Protein AF-A0A7V1ER23-F1 (afdb_monomer)

Secondary structure (DSSP, 8-state):
-PPPPP-PPPP--HHHHHHHHH--EEEEEE-GGGS---TTS--SSSS--HHHHHHTTEEEEEEEEE---BTT--SS---TTSPBHHHHHHHHTT--THHHH-HHHHHHHHHHHHHHHHHH-TTTEEE--SHHHHHHHHHHHHTT--PEEE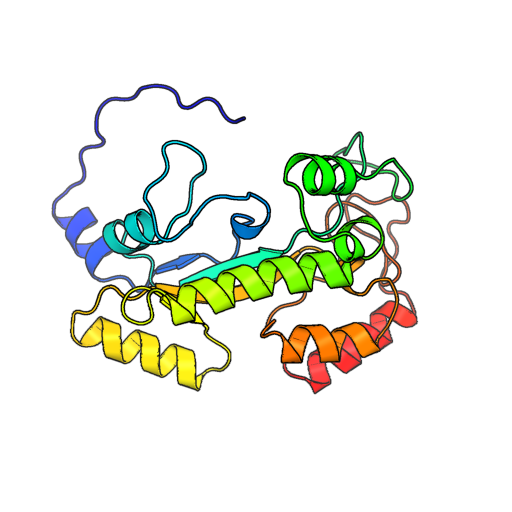EEEEESGGGGTT-TTHHHHHHHTTEEEE-S-SSS-BTTB--TTSSS---B-HHHHHHHHHHHHHT-

Nearest PDB structures (foldseek):
  3itc-assembly1_A  TM=8.257E-01  e=4.335E-08  Streptomyces coelicolor
  3neh-assembly2_B  TM=8.284E-01  e=6.264E-07  Listeria monocytogenes serotype 4b str. F2365
  3lu2-assembly1_A  TM=8.390E-01  e=1.800E-06  Listeria monocytogenes
  6vgo-assembly1_A  TM=7.404E-01  e=3.366E-07  Homo sapiens
  2i5g-assembly1_B  TM=8.163E-01  e=3.149E-06  Pseudomonas aeruginosa

Foldseek 3Di:
DDDDDDDDDDDDDPVRVVVQLPDAAAAAEDQPLLDPDQLCDDDPDDDHHLVVCLVRNHAEYEHAQDQFDAPPQDQAADDPPHDTPSLVVCVVVVPDPVSNPASLVSLLSSLVSLVVVCVVCVQREDEDLDPVVVVVSVVCVVVPRSHHYYAYEYAAVVSCVLPLCSLVVSNVSRHQYYDHHHLEDDQQFGDSRYDPPTHGDPSVVVSVVSSVVSND

Structure (mmCIF, N/CA/C/O backbone):
data_AF-A0A7V1ER23-F1
#
_entry.id   AF-A0A7V1ER23-F1
#
loop_
_atom_site.group_PDB
_atom_site.id
_atom_site.type_symbol
_atom_site.label_atom_id
_atom_site.label_alt_id
_atom_site.label_comp_id
_atom_site.label_asym_id
_atom_site.label_entity_id
_atom_site.label_seq_id
_atom_site.pdbx_PDB_ins_code
_atom_site.Cartn_x
_atom_site.Cartn_y
_atom_site.Cartn_z
_atom_site.occupancy
_atom_site.B_iso_or_equiv
_atom_site.auth_seq_id
_atom_site.auth_comp_id
_atom_site.auth_asym_id
_atom_site.auth_atom_id
_atom_site.pdbx_PDB_model_num
ATOM 1 N N . MET A 1 1 ? -17.688 4.102 -13.667 1.00 57.03 1 MET A N 1
ATOM 2 C CA . MET A 1 1 ? -17.926 3.995 -12.211 1.00 57.03 1 MET A CA 1
ATOM 3 C C . MET A 1 1 ? -18.956 2.900 -12.019 1.00 57.03 1 MET A C 1
ATOM 5 O O . MET A 1 1 ? -19.876 2.858 -12.827 1.00 57.03 1 MET A O 1
ATOM 9 N N . ASN A 1 2 ? -18.778 2.000 -11.053 1.00 60.59 2 ASN A N 1
ATOM 10 C CA . ASN A 1 2 ? -19.753 0.931 -10.824 1.00 60.59 2 ASN A CA 1
ATOM 11 C C . ASN A 1 2 ? -21.086 1.546 -10.383 1.00 60.59 2 ASN A C 1
ATOM 13 O O . ASN A 1 2 ? -21.102 2.438 -9.535 1.00 60.59 2 ASN A O 1
ATOM 17 N N . THR A 1 3 ? -22.183 1.106 -10.993 1.00 75.19 3 THR A N 1
ATOM 18 C CA . THR A 1 3 ? -23.529 1.568 -10.647 1.00 75.19 3 THR A CA 1
ATOM 19 C C . THR A 1 3 ? -23.935 0.965 -9.309 1.00 75.19 3 THR A C 1
ATOM 21 O O . THR A 1 3 ? -23.972 -0.257 -9.175 1.00 75.19 3 THR A O 1
ATOM 24 N N . VAL A 1 4 ? -24.258 1.809 -8.330 1.00 75.69 4 VAL A N 1
ATOM 25 C CA . VAL A 1 4 ? -24.910 1.360 -7.095 1.00 75.69 4 VAL A CA 1
ATOM 26 C C . VAL A 1 4 ? -26.402 1.268 -7.380 1.00 75.69 4 VAL A C 1
ATOM 28 O O . VAL A 1 4 ? -27.035 2.267 -7.722 1.00 75.69 4 VAL A O 1
ATOM 31 N N . ILE A 1 5 ? -26.952 0.062 -7.292 1.00 82.75 5 ILE A N 1
ATOM 32 C CA . ILE A 1 5 ? -28.387 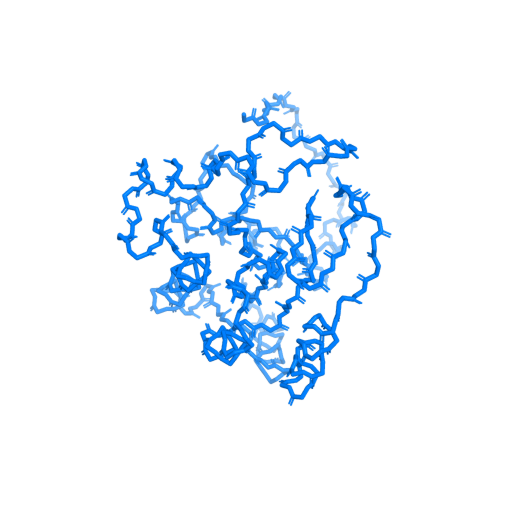-0.168 -7.454 1.00 82.75 5 ILE A CA 1
ATOM 33 C C . ILE A 1 5 ? -29.025 -0.034 -6.067 1.00 82.75 5 ILE A C 1
ATOM 35 O O . ILE A 1 5 ? -28.561 -0.710 -5.145 1.00 82.75 5 ILE A O 1
ATOM 39 N N . PRO A 1 6 ? -30.061 0.808 -5.894 1.00 86.56 6 PRO A N 1
ATOM 40 C CA . PRO A 1 6 ? -30.796 0.874 -4.639 1.00 86.56 6 PRO A CA 1
ATOM 41 C C . PRO A 1 6 ? -31.314 -0.510 -4.246 1.00 86.56 6 PRO A C 1
ATOM 43 O O . PRO A 1 6 ? -31.914 -1.212 -5.061 1.00 86.56 6 PRO A O 1
ATOM 46 N N . HIS A 1 7 ? -31.095 -0.890 -2.996 1.00 87.56 7 HIS A N 1
ATOM 47 C CA . H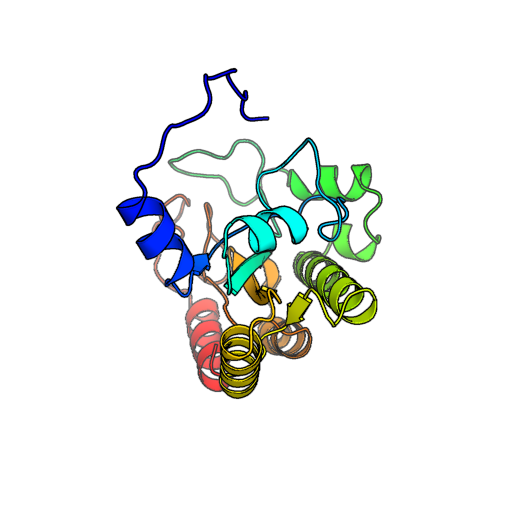IS A 1 7 ? -31.613 -2.120 -2.416 1.00 87.56 7 HIS A CA 1
ATOM 48 C C . HIS A 1 7 ? -32.230 -1.807 -1.050 1.00 87.56 7 HIS A C 1
ATOM 50 O O . HIS A 1 7 ? -31.887 -0.802 -0.428 1.00 87.56 7 HIS A O 1
ATOM 56 N N . ALA A 1 8 ? -33.149 -2.655 -0.589 1.00 89.69 8 ALA A N 1
ATOM 57 C CA . ALA A 1 8 ? -33.636 -2.585 0.786 1.00 89.69 8 ALA A CA 1
ATOM 58 C C . ALA A 1 8 ? -32.502 -2.917 1.767 1.00 89.69 8 ALA A C 1
ATOM 60 O O . ALA A 1 8 ? -31.559 -3.626 1.403 1.00 89.69 8 ALA A O 1
ATOM 61 N N . ASP A 1 9 ? -32.597 -2.431 3.002 1.00 87.19 9 ASP A N 1
ATOM 62 C CA . ASP A 1 9 ? -31.620 -2.770 4.032 1.00 87.19 9 ASP A CA 1
ATOM 63 C C . ASP A 1 9 ? -31.546 -4.289 4.224 1.00 87.19 9 ASP A C 1
ATOM 65 O O . ASP A 1 9 ? -32.562 -4.984 4.292 1.00 87.19 9 ASP A O 1
ATOM 69 N N . TYR A 1 10 ? -30.324 -4.815 4.301 1.00 87.19 10 TYR A N 1
ATOM 70 C CA . TYR A 1 10 ? -30.116 -6.227 4.591 1.00 87.19 10 TYR A CA 1
ATOM 71 C C . TYR A 1 10 ? -30.407 -6.491 6.072 1.00 87.19 10 TYR A C 1
ATOM 73 O O . TYR A 1 10 ? -29.778 -5.911 6.964 1.00 87.19 10 TYR A O 1
ATOM 81 N N . GLU A 1 11 ? -31.340 -7.398 6.350 1.00 91.44 11 GLU A N 1
ATOM 82 C CA . GLU A 1 11 ? -31.577 -7.881 7.706 1.00 91.44 11 GLU A CA 1
ATOM 83 C C . GLU A 1 11 ? -30.576 -8.987 8.060 1.00 91.44 11 GLU A C 1
ATOM 85 O O . GLU A 1 11 ? -30.481 -10.015 7.391 1.00 91.44 11 GLU A O 1
ATOM 90 N N . PHE A 1 12 ? -29.825 -8.778 9.141 1.00 91.44 12 PHE A N 1
ATOM 91 C CA . PHE A 1 12 ? -28.869 -9.752 9.668 1.00 91.44 12 PHE A CA 1
ATOM 92 C C . PHE A 1 12 ? -29.327 -10.269 11.027 1.00 91.44 12 PHE A C 1
ATOM 94 O O . PHE A 1 12 ? -29.717 -9.467 11.887 1.00 91.44 12 PHE A O 1
ATOM 101 N N . SER A 1 13 ? -29.206 -11.582 11.241 1.00 96.56 13 SER A N 1
ATOM 102 C CA . SER A 1 13 ? -29.527 -12.209 12.524 1.00 96.56 13 SER A CA 1
ATOM 103 C C . SER A 1 13 ? -28.624 -11.690 13.651 1.00 96.56 13 SER A C 1
ATOM 105 O O . SER A 1 13 ? -27.525 -11.170 13.416 1.00 96.56 13 SER A O 1
ATOM 107 N N . ALA A 1 14 ? -29.080 -11.826 14.898 1.00 96.88 14 ALA A N 1
ATOM 108 C CA . ALA A 1 14 ? -28.295 -11.427 16.064 1.00 96.88 14 ALA A CA 1
ATOM 109 C C . ALA A 1 14 ? -26.965 -12.199 16.138 1.00 96.88 14 ALA A C 1
ATOM 111 O O . ALA A 1 14 ? -25.927 -11.619 16.460 1.00 96.88 14 ALA A O 1
ATOM 112 N N . GLU A 1 15 ? -26.984 -13.477 15.758 1.00 97.75 15 GLU A N 1
ATOM 113 C CA . GLU A 1 15 ? -25.824 -14.365 15.702 1.00 97.75 15 GLU A CA 1
ATOM 114 C C . GLU A 1 15 ? -24.805 -13.879 14.668 1.00 97.75 15 GLU A C 1
ATOM 116 O O . GLU A 1 15 ? -23.620 -13.780 14.981 1.00 97.75 15 GLU A O 1
ATOM 121 N N . ALA A 1 16 ? -25.250 -13.503 13.462 1.00 96.62 16 ALA A N 1
ATOM 122 C CA . ALA A 1 16 ? -24.367 -12.979 12.420 1.00 96.62 16 ALA A CA 1
ATOM 123 C C . ALA A 1 16 ? -23.699 -11.665 12.856 1.00 96.62 16 ALA A C 1
ATOM 125 O O . ALA A 1 16 ? -22.492 -11.486 12.684 1.00 96.62 16 ALA A O 1
ATOM 126 N N . ARG A 1 17 ? -24.460 -10.761 13.491 1.00 95.25 17 ARG A N 1
ATOM 127 C CA . ARG A 1 17 ? -23.923 -9.502 14.034 1.00 95.25 17 ARG A CA 1
ATOM 128 C C . ARG A 1 17 ? -22.921 -9.748 15.163 1.00 95.25 17 ARG A C 1
ATOM 130 O O . ARG A 1 17 ? -21.908 -9.055 15.229 1.00 95.25 17 ARG A O 1
ATOM 137 N N . ALA A 1 18 ? -23.195 -10.706 16.048 1.00 97.06 18 ALA A N 1
ATOM 138 C CA . ALA A 1 18 ? -22.293 -11.071 17.137 1.00 97.06 18 ALA A CA 1
ATOM 139 C C . ALA A 1 18 ? -20.993 -11.690 16.606 1.00 97.06 18 ALA A C 1
ATOM 141 O O . ALA A 1 18 ? -19.910 -11.282 17.028 1.00 97.06 18 ALA A O 1
ATOM 142 N N . LEU A 1 19 ? -21.097 -12.602 15.632 1.00 97.56 19 LEU A N 1
ATOM 143 C CA . LEU A 1 19 ? -19.942 -13.186 14.958 1.00 97.56 19 LEU A CA 1
ATOM 144 C C . LEU A 1 19 ? -19.093 -12.091 14.312 1.00 97.56 19 LEU A C 1
ATOM 146 O O . LEU A 1 19 ? -17.921 -11.973 14.653 1.00 97.56 19 LEU A O 1
ATOM 150 N N . HIS A 1 20 ? -19.679 -11.240 13.463 1.00 96.75 20 HIS A N 1
ATOM 151 C CA . HIS A 1 20 ? -18.949 -10.175 12.765 1.00 96.75 20 HIS A CA 1
ATOM 152 C C . HIS A 1 20 ? -18.195 -9.241 13.717 1.00 96.75 20 HIS A C 1
ATOM 154 O O . HIS A 1 20 ? -17.046 -8.894 13.458 1.00 96.75 20 HIS A O 1
ATOM 160 N N . LYS A 1 21 ? -18.807 -8.877 14.853 1.00 95.06 21 LYS A N 1
ATOM 161 C CA . LYS A 1 21 ? -18.183 -8.039 15.894 1.00 95.06 21 LYS A CA 1
ATOM 162 C C . LYS A 1 21 ? -17.004 -8.714 16.603 1.00 95.06 21 LYS A C 1
ATOM 164 O O . LYS A 1 21 ? -16.141 -8.014 17.119 1.00 95.06 21 LYS A O 1
ATOM 169 N N . SER A 1 22 ? -16.974 -10.046 16.651 1.00 95.69 22 SER A N 1
ATOM 170 C CA . SER A 1 22 ? -15.898 -10.817 17.295 1.00 95.69 22 SER A CA 1
ATOM 171 C C . SER A 1 22 ? -14.655 -10.999 16.416 1.00 95.69 22 SER A C 1
ATOM 173 O O . SER A 1 22 ? -13.589 -11.342 16.925 1.00 95.69 22 SER A O 1
ATOM 175 N N . LEU A 1 23 ? -14.777 -10.778 15.103 1.00 97.44 23 LEU A N 1
ATOM 176 C CA . LEU A 1 23 ? -13.698 -11.025 14.152 1.00 97.44 23 LEU A CA 1
ATOM 177 C C . LEU A 1 23 ? -12.618 -9.938 14.194 1.00 97.44 23 LEU A C 1
ATOM 179 O O . LEU A 1 23 ? -12.884 -8.760 14.431 1.00 97.44 23 LEU A O 1
ATOM 183 N N . VAL A 1 24 ? -11.396 -10.343 13.850 1.00 97.62 24 VAL A N 1
ATOM 184 C CA . VAL A 1 24 ? -10.338 -9.439 13.391 1.00 97.62 24 VAL A CA 1
ATOM 185 C C . VAL A 1 24 ? -10.321 -9.514 11.871 1.00 97.62 24 VAL A C 1
ATOM 187 O O . VAL A 1 24 ? -9.863 -10.503 11.303 1.00 97.62 24 VAL A O 1
ATOM 190 N N . ILE A 1 25 ? -10.858 -8.490 11.213 1.00 98.44 25 ILE A N 1
ATOM 191 C CA . ILE A 1 25 ? -11.032 -8.494 9.759 1.00 98.44 25 ILE A CA 1
ATOM 192 C C . ILE A 1 25 ? -9.834 -7.814 9.099 1.00 98.44 25 ILE A C 1
ATOM 194 O O . ILE A 1 25 ? -9.497 -6.674 9.429 1.00 98.44 25 ILE A O 1
ATOM 198 N N . GLY A 1 26 ? -9.199 -8.525 8.173 1.00 98.06 26 GLY A N 1
ATOM 199 C CA . GLY A 1 26 ? -8.148 -8.003 7.311 1.00 98.06 26 GLY A CA 1
ATOM 200 C C . GLY A 1 26 ? -8.585 -8.048 5.853 1.00 98.06 26 GLY A C 1
ATOM 201 O O . GLY A 1 26 ? -8.927 -9.119 5.357 1.00 98.06 26 GLY A O 1
ATOM 202 N N . ASP A 1 27 ? -8.546 -6.906 5.181 1.00 98.00 27 ASP A N 1
ATOM 203 C CA . ASP A 1 27 ? -8.644 -6.800 3.729 1.00 98.00 27 ASP A CA 1
ATOM 204 C C . ASP A 1 27 ? -7.227 -6.605 3.166 1.00 98.00 27 ASP A C 1
ATOM 206 O O . ASP A 1 27 ? -6.454 -5.772 3.650 1.00 98.00 27 ASP A O 1
ATOM 210 N N . LEU A 1 28 ? -6.853 -7.426 2.185 1.00 96.81 28 LEU A N 1
ATOM 211 C CA . LEU A 1 28 ? -5.492 -7.492 1.652 1.00 96.81 28 LEU A CA 1
ATOM 212 C C . LEU A 1 28 ? -5.313 -6.745 0.326 1.00 96.81 28 LEU A C 1
ATOM 214 O O . LEU A 1 28 ? -4.239 -6.851 -0.266 1.00 96.81 28 LEU A O 1
ATOM 218 N N . HIS A 1 29 ? -6.309 -5.985 -0.140 1.00 97.25 29 HIS A N 1
ATOM 219 C CA . HIS A 1 29 ? -6.181 -5.249 -1.391 1.00 97.25 29 HIS A CA 1
ATOM 220 C C . HIS A 1 29 ? -7.215 -4.124 -1.555 1.00 97.25 29 HIS A C 1
ATOM 222 O O . HIS A 1 29 ? -8.411 -4.376 -1.683 1.00 97.25 29 HIS A O 1
ATOM 228 N N . ALA A 1 30 ? -6.752 -2.876 -1.658 1.00 96.31 30 ALA A N 1
ATOM 229 C CA . ALA A 1 30 ? -7.595 -1.752 -2.053 1.00 96.31 30 ALA A CA 1
ATOM 230 C C . ALA A 1 30 ? -6.791 -0.610 -2.685 1.00 96.31 30 ALA A C 1
ATOM 232 O O . ALA A 1 30 ? -5.889 -0.048 -2.061 1.00 96.31 30 ALA A O 1
ATOM 233 N N . ASP A 1 31 ? -7.243 -0.140 -3.848 1.00 94.50 31 ASP A N 1
ATOM 234 C CA . ASP A 1 31 ? -6.586 0.933 -4.616 1.00 94.50 31 ASP A CA 1
ATOM 235 C C . ASP A 1 31 ? -7.092 2.335 -4.249 1.00 94.50 31 ASP A C 1
ATOM 237 O O . ASP A 1 31 ? -7.167 3.255 -5.070 1.00 94.50 31 ASP A O 1
ATOM 241 N N . SER A 1 32 ? -7.503 2.516 -2.995 1.00 94.19 32 SER A N 1
ATOM 242 C CA . SER A 1 32 ? -8.155 3.753 -2.543 1.00 94.19 32 SER A CA 1
ATOM 243 C C . SER A 1 32 ? -7.240 4.974 -2.637 1.00 94.19 32 SER A C 1
ATOM 245 O O . SER A 1 32 ? -7.718 6.095 -2.809 1.00 94.19 32 SER A O 1
ATOM 247 N N . THR A 1 33 ? -5.923 4.764 -2.577 1.00 94.06 33 THR A N 1
ATOM 248 C CA . THR A 1 33 ? -4.898 5.811 -2.677 1.00 94.06 33 THR A CA 1
ATOM 249 C C . THR A 1 33 ? -4.716 6.367 -4.088 1.00 94.06 33 THR A C 1
ATOM 251 O O . THR A 1 33 ? -4.162 7.458 -4.235 1.00 94.06 33 THR A O 1
ATOM 254 N N . LEU A 1 34 ? -5.230 5.689 -5.121 1.00 93.38 34 LEU A N 1
ATOM 255 C CA . LEU A 1 34 ? -5.210 6.173 -6.506 1.00 93.38 34 LEU A CA 1
ATOM 256 C C . LEU A 1 34 ? -6.105 7.413 -6.710 1.00 93.38 34 LEU A C 1
ATOM 258 O O . LEU A 1 34 ? -5.888 8.217 -7.619 1.00 93.38 34 LEU A O 1
ATOM 262 N N . TRP A 1 35 ? -7.111 7.591 -5.854 1.00 91.94 35 TRP A N 1
ATOM 263 C CA . TRP A 1 35 ? -8.100 8.661 -5.964 1.00 91.94 35 TRP A CA 1
ATOM 264 C C . TRP A 1 35 ? -7.827 9.760 -4.933 1.00 91.94 35 TRP A C 1
ATOM 266 O O . TRP A 1 35 ? -7.579 9.476 -3.757 1.00 91.94 35 TRP A O 1
ATOM 276 N N . GLN A 1 36 ? -7.885 11.027 -5.344 1.00 88.44 36 GLN A N 1
ATOM 277 C CA . GLN A 1 36 ? -7.780 12.196 -4.466 1.00 88.44 36 GLN A CA 1
ATOM 278 C C . GLN A 1 36 ? -9.065 12.409 -3.674 1.00 88.44 36 GLN A 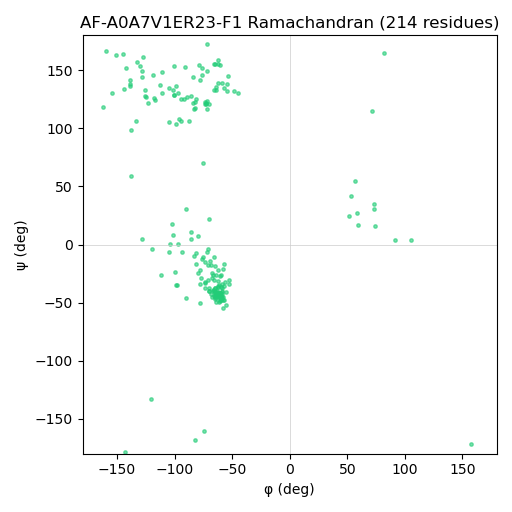C 1
ATOM 280 O O . GLN A 1 36 ? -9.831 13.344 -3.890 1.00 88.44 36 GLN A O 1
ATOM 285 N N . ARG A 1 37 ? -9.293 11.500 -2.736 1.00 91.50 37 ARG A N 1
ATOM 286 C CA . ARG A 1 37 ? -10.304 11.626 -1.701 1.00 91.50 37 ARG A CA 1
ATOM 287 C C . ARG A 1 37 ? 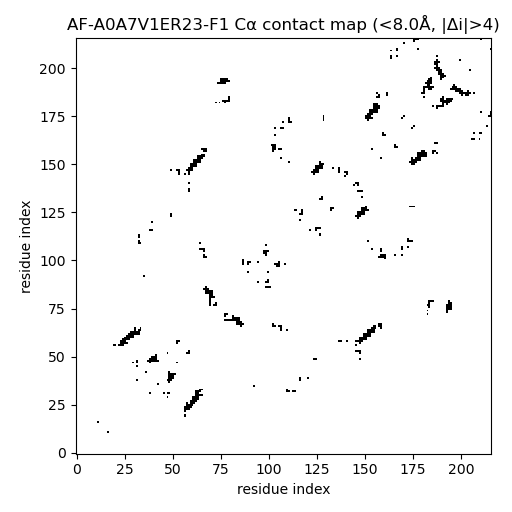-9.634 11.625 -0.339 1.00 91.50 37 ARG A C 1
ATOM 289 O O . ARG A 1 37 ? -8.627 10.937 -0.156 1.00 91.50 37 ARG A O 1
ATOM 296 N N . ASP A 1 38 ? -10.195 12.371 0.598 1.00 93.44 38 ASP A N 1
ATOM 297 C CA . ASP A 1 38 ? -9.839 12.193 1.995 1.00 93.44 38 ASP A CA 1
ATOM 298 C C . ASP A 1 38 ? -10.447 10.877 2.496 1.00 93.44 38 ASP A C 1
ATOM 300 O O . ASP A 1 38 ? -11.661 10.684 2.463 1.00 93.44 38 ASP A O 1
ATOM 304 N N . LEU A 1 39 ? -9.591 9.935 2.891 1.00 96.69 39 LEU A N 1
ATOM 305 C CA . LEU A 1 39 ? -10.034 8.652 3.430 1.00 96.69 39 LEU A CA 1
ATOM 306 C C . LEU A 1 39 ? -10.372 8.751 4.921 1.00 96.69 39 LEU A C 1
ATOM 308 O O . LEU A 1 39 ? -10.928 7.801 5.460 1.00 96.69 39 LEU A O 1
ATOM 312 N N . LEU A 1 40 ? -10.054 9.856 5.601 1.00 97.06 40 LEU A N 1
ATOM 313 C CA . LEU A 1 40 ? -10.487 10.109 6.978 1.00 97.06 40 LEU A CA 1
ATOM 314 C C . LEU A 1 40 ? -11.961 10.527 7.059 1.00 97.06 40 LEU A C 1
ATOM 316 O O . LEU A 1 40 ? -12.546 10.480 8.141 1.00 97.06 40 LEU A O 1
ATOM 320 N N . GLU A 1 41 ? -12.572 10.860 5.922 1.00 95.62 41 GLU A N 1
ATOM 321 C CA . GLU A 1 41 ? -13.972 11.250 5.807 1.00 95.62 41 GLU A CA 1
ATOM 322 C C . GLU A 1 41 ? -14.801 10.193 5.063 1.00 95.62 41 GLU A C 1
ATOM 324 O O . GLU A 1 41 ? -14.324 9.491 4.165 1.00 95.62 41 GLU A O 1
ATOM 329 N N . SER A 1 42 ? -16.078 10.082 5.438 1.00 93.50 42 SER A N 1
ATOM 330 C CA . SER A 1 42 ? -17.024 9.211 4.739 1.00 93.50 42 SER A CA 1
ATOM 331 C C . SER A 1 42 ? -17.384 9.835 3.394 1.00 93.50 42 SER A C 1
ATOM 333 O O . SER A 1 42 ? -17.910 10.944 3.347 1.00 93.50 42 SER A O 1
ATOM 335 N N . GLY A 1 43 ? -17.125 9.116 2.303 1.00 87.75 43 GLY A N 1
ATOM 336 C CA . GLY A 1 43 ? -17.452 9.569 0.950 1.00 87.75 43 GLY A CA 1
ATOM 337 C C . GLY A 1 43 ? -18.731 8.943 0.393 1.00 87.75 43 GLY A C 1
ATOM 338 O O . GLY A 1 43 ? -19.069 7.807 0.715 1.00 87.75 43 GLY A O 1
ATOM 339 N N . ASP A 1 44 ? -19.387 9.650 -0.526 1.00 86.94 44 ASP A N 1
ATOM 340 C CA . ASP A 1 44 ? -20.475 9.136 -1.376 1.00 86.94 44 ASP A CA 1
ATOM 341 C C . ASP A 1 44 ? -19.958 8.356 -2.605 1.00 86.94 44 ASP A C 1
ATOM 343 O O . ASP A 1 44 ? -20.723 7.735 -3.347 1.00 86.94 44 ASP A O 1
ATOM 347 N N . ARG A 1 45 ? -18.635 8.368 -2.826 1.00 87.00 45 ARG A N 1
ATOM 348 C CA . ARG A 1 45 ? -17.939 7.676 -3.918 1.00 87.00 45 ARG A CA 1
ATOM 349 C C . ARG A 1 45 ? -16.783 6.828 -3.388 1.00 87.00 45 ARG A C 1
ATOM 351 O O . ARG A 1 45 ? -16.051 7.226 -2.484 1.00 87.00 45 ARG A O 1
ATOM 358 N N . GLY A 1 46 ? -16.577 5.671 -4.021 1.00 88.50 46 GLY A N 1
ATOM 359 C CA . GLY A 1 46 ? -15.586 4.671 -3.606 1.00 88.50 46 GLY A CA 1
ATOM 360 C C . GLY A 1 46 ? -16.090 3.771 -2.472 1.00 88.50 46 GLY A C 1
ATOM 361 O O . GLY A 1 46 ? -17.097 4.066 -1.831 1.00 88.50 46 GLY A O 1
ATOM 362 N N . HIS A 1 47 ? -15.408 2.650 -2.232 1.00 91.19 47 HIS A N 1
ATOM 363 C CA . HIS A 1 47 ? -15.872 1.618 -1.289 1.00 91.19 47 HIS A CA 1
ATOM 364 C C . HIS A 1 47 ? -15.206 1.673 0.092 1.00 91.19 47 HIS A C 1
ATOM 366 O O . HIS A 1 47 ? -15.789 1.197 1.059 1.00 91.19 47 HIS A O 1
ATOM 372 N N . VAL A 1 48 ? -14.007 2.247 0.190 1.00 95.19 48 VAL A N 1
ATOM 373 C CA . VAL A 1 48 ? -13.168 2.162 1.392 1.00 95.19 48 VAL A CA 1
ATOM 374 C C . VAL A 1 48 ? -12.836 3.557 1.897 1.00 95.19 48 VAL A C 1
ATOM 376 O O . VAL A 1 48 ? -12.238 4.350 1.179 1.00 95.19 48 VAL A O 1
ATOM 379 N N . ASP A 1 49 ? -13.190 3.857 3.138 1.00 96.94 49 ASP A N 1
ATOM 380 C CA . ASP A 1 49 ? -12.637 4.954 3.936 1.00 96.94 49 ASP A CA 1
ATOM 381 C C . ASP A 1 49 ? -12.565 4.538 5.406 1.00 96.94 49 ASP A C 1
ATOM 383 O O . ASP A 1 49 ? -13.142 3.526 5.813 1.00 96.94 49 ASP A O 1
ATOM 387 N N . ILE A 1 50 ? -11.793 5.286 6.195 1.00 97.88 50 ILE A N 1
ATOM 388 C CA . ILE A 1 50 ? -11.550 4.993 7.603 1.00 97.88 50 ILE A CA 1
ATOM 389 C C . ILE A 1 50 ? -12.871 4.932 8.388 1.00 97.88 50 ILE A C 1
ATOM 391 O O . ILE A 1 50 ? -13.053 3.940 9.093 1.00 97.88 50 ILE A O 1
ATOM 395 N N . PRO A 1 51 ? -13.826 5.880 8.272 1.00 97.81 51 PRO A N 1
ATOM 396 C CA . PRO A 1 51 ? -15.087 5.789 9.010 1.00 97.81 51 PRO A CA 1
ATOM 397 C C . PRO A 1 51 ? -15.871 4.501 8.728 1.00 97.81 51 PRO A C 1
ATOM 399 O O . PRO A 1 51 ? -16.225 3.801 9.681 1.00 97.81 51 PRO A O 1
ATOM 402 N N . ARG A 1 52 ? -16.054 4.120 7.453 1.00 96.62 52 ARG A N 1
ATOM 403 C CA . ARG A 1 52 ? -16.747 2.869 7.097 1.00 96.62 52 ARG A CA 1
ATOM 404 C C . ARG A 1 52 ? -15.999 1.628 7.561 1.00 96.62 52 ARG A C 1
ATOM 406 O O . ARG A 1 52 ? -16.624 0.679 8.019 1.00 96.62 52 ARG A O 1
ATOM 413 N N . MET A 1 53 ? -14.668 1.623 7.495 1.00 98.00 53 MET A N 1
ATOM 414 C CA . MET A 1 53 ? -13.869 0.509 8.016 1.00 98.00 53 MET A CA 1
ATOM 415 C C . MET A 1 53 ? -14.039 0.339 9.527 1.00 98.00 53 MET A C 1
ATOM 417 O O . MET A 1 53 ? -14.174 -0.783 10.015 1.00 98.00 53 MET A O 1
ATOM 421 N N . ARG A 1 54 ? -14.086 1.446 10.273 1.00 97.56 54 ARG A N 1
ATOM 422 C CA . ARG A 1 54 ? -14.316 1.434 11.722 1.00 97.56 54 ARG A CA 1
ATOM 423 C C . ARG A 1 54 ? -15.709 0.912 12.065 1.00 97.56 54 ARG A C 1
ATOM 425 O O . ARG A 1 54 ? -15.830 0.073 12.955 1.00 97.56 54 ARG A O 1
ATOM 432 N N . GLU A 1 55 ? -16.731 1.371 11.347 1.00 95.69 55 GLU A N 1
ATOM 433 C CA . GLU A 1 55 ? -18.112 0.891 11.481 1.00 95.69 55 GLU A CA 1
ATOM 434 C C . GLU A 1 55 ? -18.237 -0.598 11.119 1.00 95.69 55 GLU A C 1
ATOM 436 O O . GLU A 1 55 ? -18.859 -1.375 11.842 1.00 95.69 55 GLU A O 1
ATOM 441 N N . GLY A 1 56 ? -17.572 -1.014 10.041 1.00 95.56 56 GLY A N 1
ATOM 442 C CA . GLY A 1 56 ? -17.575 -2.376 9.514 1.00 95.56 56 GLY A CA 1
ATOM 443 C C . GLY A 1 56 ? -16.660 -3.365 10.239 1.00 95.56 56 GLY A C 1
ATOM 444 O O . GLY A 1 56 ? -16.521 -4.492 9.770 1.00 95.56 56 GLY A O 1
ATOM 445 N N . ASN A 1 57 ? -16.039 -2.991 11.362 1.00 97.75 57 ASN A N 1
ATOM 446 C CA . ASN A 1 57 ? -15.081 -3.816 12.116 1.00 97.75 57 ASN A CA 1
ATOM 447 C C . ASN A 1 57 ? -13.838 -4.272 11.309 1.00 97.75 57 ASN A C 1
ATOM 449 O O . ASN A 1 57 ? -13.211 -5.284 11.624 1.00 97.75 57 ASN A O 1
ATOM 453 N N . VAL A 1 58 ? -13.426 -3.510 10.294 1.00 98.44 58 VAL A N 1
ATOM 454 C CA . VAL A 1 58 ? -12.167 -3.759 9.579 1.00 98.44 58 VAL A CA 1
ATOM 455 C C . VAL A 1 58 ? -11.002 -3.332 10.468 1.00 98.44 58 VAL A C 1
ATOM 457 O O . VAL A 1 58 ? -10.914 -2.187 10.914 1.00 98.44 58 VAL A O 1
ATOM 460 N N . ALA A 1 59 ? -10.120 -4.280 10.775 1.00 98.50 59 ALA A N 1
ATOM 461 C CA . ALA A 1 59 ? -8.939 -4.047 11.592 1.00 98.50 59 ALA A CA 1
ATOM 462 C C . ALA A 1 59 ? -7.741 -3.653 10.729 1.00 98.50 59 ALA A C 1
ATOM 464 O O . ALA A 1 59 ? -7.049 -2.694 11.062 1.00 98.50 59 ALA A O 1
ATOM 465 N N . VAL A 1 60 ? -7.502 -4.377 9.633 1.00 98.62 60 VAL A N 1
ATOM 466 C CA . VAL A 1 60 ? -6.344 -4.180 8.755 1.00 98.62 60 VAL A CA 1
ATOM 467 C C . VAL A 1 60 ? -6.811 -3.980 7.320 1.00 98.62 60 VAL A C 1
ATOM 469 O O . VAL A 1 60 ? -7.623 -4.756 6.830 1.00 98.62 60 VAL A O 1
ATOM 472 N N . GLN A 1 61 ? -6.264 -2.972 6.647 1.00 98.62 61 GLN A N 1
ATOM 473 C CA . GLN A 1 61 ? -6.421 -2.761 5.212 1.00 98.62 61 GLN A CA 1
ATOM 474 C C . GLN A 1 61 ? -5.043 -2.677 4.567 1.00 98.62 61 GLN A C 1
ATOM 476 O O . GLN A 1 61 ? -4.214 -1.853 4.959 1.00 98.62 61 GLN A O 1
ATOM 481 N N . MET A 1 62 ? -4.800 -3.487 3.544 1.00 98.44 62 MET A N 1
ATOM 482 C CA . MET A 1 62 ? -3.674 -3.264 2.649 1.00 98.44 62 MET A CA 1
ATOM 483 C C . MET A 1 62 ? -4.074 -2.256 1.572 1.00 98.44 62 MET A C 1
ATOM 485 O O . MET A 1 62 ? -5.033 -2.474 0.834 1.00 98.44 62 MET A O 1
ATOM 489 N N . PHE A 1 63 ? -3.343 -1.150 1.492 1.00 97.94 63 PHE A N 1
ATOM 490 C CA . PHE A 1 63 ? -3.492 -0.136 0.458 1.00 97.94 63 PHE A CA 1
ATOM 491 C C . PHE A 1 63 ? -2.471 -0.400 -0.639 1.00 97.94 63 PHE A C 1
ATOM 493 O O . PHE A 1 63 ? -1.265 -0.211 -0.446 1.00 97.94 63 PHE A O 1
ATOM 500 N N . THR A 1 64 ? -2.962 -0.874 -1.777 1.00 96.19 64 THR A N 1
ATOM 501 C CA . THR A 1 64 ? -2.143 -1.249 -2.923 1.00 96.19 64 THR A CA 1
ATOM 502 C C . THR A 1 64 ? -1.987 -0.074 -3.875 1.00 96.19 64 THR A C 1
ATOM 504 O O . THR A 1 64 ? -2.947 0.558 -4.303 1.00 96.19 64 THR A O 1
ATOM 507 N N . SER A 1 65 ? -0.737 0.266 -4.181 1.00 95.75 65 SER A N 1
ATOM 508 C CA . SER A 1 65 ? -0.410 1.330 -5.121 1.00 95.75 65 SER A CA 1
ATOM 509 C C . SER A 1 65 ? -0.357 0.777 -6.535 1.00 95.75 65 SER A C 1
ATOM 511 O O . SER A 1 65 ? 0.619 0.128 -6.918 1.00 95.75 65 SER A O 1
ATOM 513 N N . VAL A 1 66 ? -1.378 1.103 -7.322 1.00 91.75 66 VAL A N 1
ATOM 514 C CA . VAL A 1 66 ? -1.361 0.944 -8.779 1.00 91.75 66 VAL A CA 1
ATOM 515 C C . VAL A 1 66 ? -0.636 2.139 -9.376 1.00 91.75 66 VAL A C 1
ATOM 517 O O . VAL A 1 66 ? -0.986 3.291 -9.106 1.00 91.75 66 VAL A O 1
ATOM 520 N N . THR A 1 67 ? 0.395 1.887 -10.177 1.00 91.75 67 THR A N 1
ATOM 521 C CA . THR A 1 67 ? 1.241 2.963 -10.720 1.00 91.75 67 THR A CA 1
ATOM 522 C C . THR A 1 67 ? 1.102 3.149 -12.221 1.00 91.75 67 THR A C 1
ATOM 524 O O . THR A 1 67 ? 1.270 4.273 -12.690 1.00 91.75 67 THR A O 1
ATOM 527 N N . LYS A 1 68 ? 0.731 2.103 -12.972 1.00 90.50 68 LYS A N 1
ATOM 528 C CA . LYS A 1 68 ? 0.536 2.167 -14.428 1.00 90.50 68 LYS A CA 1
ATOM 529 C C . LYS A 1 68 ? -0.699 1.384 -14.877 1.00 90.50 68 LYS A C 1
ATOM 531 O O . LYS A 1 68 ? -0.926 0.263 -14.429 1.00 90.50 68 LYS A O 1
ATOM 536 N N . SER A 1 69 ? -1.464 1.960 -15.806 1.00 88.75 69 SER A N 1
ATOM 537 C CA . SER A 1 69 ? -2.609 1.304 -16.449 1.00 88.75 69 SER A CA 1
ATOM 538 C C . SER A 1 69 ? -2.615 1.616 -17.951 1.00 88.75 69 SER A C 1
ATOM 540 O O . SER A 1 69 ? -3.053 2.699 -18.349 1.00 88.75 69 SER A O 1
ATOM 542 N N . PRO A 1 70 ? -2.102 0.709 -18.803 1.00 82.12 70 PRO A N 1
ATOM 543 C CA . PRO A 1 70 ? -2.124 0.883 -20.249 1.00 82.12 70 PRO A CA 1
ATOM 544 C C . PRO A 1 70 ? -3.552 1.042 -20.782 1.00 82.12 70 PRO A C 1
ATOM 546 O O . PRO A 1 70 ? -4.482 0.354 -20.363 1.00 82.12 70 PRO A O 1
ATOM 549 N N . SER A 1 71 ? -3.745 1.952 -21.729 1.00 77.50 71 SER A N 1
ATOM 550 C CA . SER A 1 71 ? -5.024 2.132 -22.411 1.00 77.50 71 SER A CA 1
ATOM 551 C C . SER A 1 71 ? -5.408 0.872 -23.188 1.00 77.50 71 SER A C 1
ATOM 553 O O . SER A 1 71 ? -4.570 0.227 -23.814 1.00 77.50 71 SER A O 1
ATOM 555 N N . GLY A 1 72 ? -6.692 0.509 -23.135 1.00 73.19 72 GLY A N 1
ATOM 556 C CA . GLY A 1 72 ? -7.193 -0.686 -23.812 1.00 73.19 72 GLY A CA 1
ATOM 557 C C . GLY A 1 72 ? -6.794 -2.009 -23.151 1.00 73.19 72 GLY A C 1
ATOM 558 O O . GLY A 1 72 ? -6.595 -2.977 -23.881 1.00 73.19 72 GLY A O 1
ATOM 559 N N . LEU A 1 73 ? -6.696 -2.059 -21.811 1.00 67.69 73 LEU A N 1
ATOM 560 C CA . LEU A 1 73 ? -6.524 -3.304 -21.044 1.00 67.69 73 LEU A CA 1
ATOM 561 C C . LEU A 1 73 ? -7.464 -4.405 -21.552 1.00 67.69 73 LEU A C 1
ATOM 563 O O . LEU A 1 73 ? -8.673 -4.201 -21.691 1.00 67.69 73 LEU A O 1
ATOM 567 N N . LYS A 1 74 ? -6.904 -5.589 -21.796 1.00 65.38 74 LYS A N 1
ATOM 568 C CA . LYS A 1 74 ? -7.639 -6.781 -22.224 1.00 65.38 74 LYS A CA 1
ATOM 569 C C . LYS A 1 74 ? -7.281 -7.944 -21.313 1.00 65.38 74 LYS A C 1
ATOM 571 O O . LYS A 1 74 ? -6.149 -8.089 -20.872 1.00 65.38 74 LYS A O 1
ATOM 576 N N . TYR A 1 75 ? -8.226 -8.857 -21.120 1.00 54.22 75 TYR A N 1
ATOM 577 C CA . TYR A 1 75 ? -7.967 -10.106 -20.395 1.00 54.22 75 TYR A CA 1
ATOM 578 C C . TYR A 1 75 ? -6.975 -11.045 -21.116 1.00 54.22 75 TYR A C 1
ATOM 580 O O . TYR A 1 75 ? -6.535 -12.032 -20.532 1.00 54.22 75 TYR A O 1
ATOM 588 N N . LYS A 1 76 ? -6.620 -10.761 -22.377 1.00 49.31 76 LYS A N 1
ATOM 589 C CA . LYS A 1 76 ? -5.565 -11.444 -23.136 1.00 49.31 76 LYS A CA 1
ATOM 590 C C . LYS A 1 76 ? -4.756 -10.420 -23.930 1.00 49.31 76 LYS A C 1
ATOM 592 O O . LYS A 1 76 ? -5.364 -9.575 -24.591 1.00 49.31 76 LYS A O 1
ATOM 597 N N . ASN A 1 77 ? -3.431 -10.559 -23.915 1.00 58.31 77 ASN A N 1
ATOM 598 C CA . ASN A 1 77 ? -2.478 -9.777 -24.707 1.00 58.31 77 ASN A CA 1
ATOM 599 C C . ASN A 1 77 ? -2.607 -8.262 -24.475 1.00 58.31 77 ASN A C 1
ATOM 601 O O . ASN A 1 77 ? -2.844 -7.495 -25.413 1.00 58.31 77 ASN A O 1
ATOM 605 N N . THR A 1 78 ? -2.515 -7.825 -23.217 1.00 62.69 78 THR A N 1
ATOM 606 C CA . THR A 1 78 ? -2.432 -6.390 -22.923 1.00 62.69 78 THR A CA 1
ATOM 607 C C . THR A 1 78 ? -1.078 -5.852 -23.368 1.00 62.69 78 THR A C 1
ATOM 609 O O . THR A 1 78 ? -0.041 -6.275 -22.863 1.00 62.69 78 THR A O 1
ATOM 612 N N . ILE A 1 79 ? -1.115 -4.876 -24.273 1.00 66.94 79 ILE A N 1
ATOM 613 C CA . ILE A 1 79 ? 0.067 -4.210 -24.814 1.00 66.94 79 ILE A CA 1
ATOM 614 C C . ILE A 1 79 ? 0.688 -3.304 -23.741 1.00 66.94 79 ILE A C 1
ATOM 616 O O . ILE A 1 79 ? 0.032 -2.408 -23.202 1.00 66.94 79 ILE A O 1
ATOM 620 N N . SER A 1 80 ? 1.967 -3.526 -23.440 1.00 63.91 80 SER A N 1
ATOM 621 C CA . SER A 1 80 ? 2.656 -2.869 -22.314 1.00 63.91 80 SER A CA 1
ATOM 622 C C . SER A 1 80 ? 3.084 -1.414 -22.585 1.00 63.91 80 SER A C 1
ATOM 624 O O . SER A 1 80 ? 3.296 -0.640 -21.638 1.00 63.91 80 SER A O 1
ATOM 626 N N . ASP A 1 81 ? 3.225 -1.029 -23.856 1.00 68.88 81 ASP A N 1
ATOM 627 C CA . ASP A 1 81 ? 3.679 0.297 -24.308 1.00 68.88 81 ASP A CA 1
ATOM 628 C C . ASP A 1 81 ? 2.533 1.261 -24.673 1.00 68.88 81 ASP A C 1
ATOM 630 O O . ASP A 1 81 ? 2.777 2.422 -25.007 1.00 68.88 81 ASP A O 1
ATOM 634 N N . ALA A 1 82 ? 1.278 0.819 -24.541 1.00 71.31 82 ALA A N 1
ATOM 635 C CA . ALA A 1 82 ? 0.124 1.669 -24.786 1.00 71.31 82 ALA A CA 1
ATOM 636 C C . ALA A 1 82 ? 0.085 2.866 -23.816 1.00 71.31 82 ALA A C 1
ATOM 638 O O . ALA A 1 82 ? 0.605 2.818 -22.696 1.00 71.31 82 ALA A O 1
ATOM 639 N N . ARG A 1 83 ? -0.581 3.951 -24.244 1.00 79.94 83 ARG A N 1
ATOM 640 C CA . ARG A 1 83 ? -0.729 5.190 -23.459 1.00 79.94 83 ARG A CA 1
ATOM 641 C C . ARG A 1 83 ? -1.185 4.877 -22.036 1.00 79.94 83 ARG A C 1
ATOM 643 O O . ARG A 1 83 ? -2.164 4.165 -21.853 1.00 79.94 83 ARG A O 1
ATOM 650 N N . ASP A 1 84 ? -0.527 5.463 -21.046 1.00 86.19 84 ASP A N 1
ATOM 651 C CA . ASP A 1 84 ? -0.857 5.253 -19.641 1.00 86.19 84 ASP A CA 1
ATOM 652 C C . ASP A 1 84 ? -2.026 6.142 -19.183 1.00 86.19 84 ASP A C 1
ATOM 654 O O . ASP A 1 84 ? -1.952 7.378 -19.181 1.00 86.19 84 ASP A O 1
ATOM 658 N N . ASN A 1 85 ? -3.123 5.501 -18.779 1.00 86.50 85 ASN A N 1
ATOM 659 C CA . ASN A 1 85 ? -4.310 6.168 -18.257 1.00 86.50 85 ASN A CA 1
ATOM 660 C C . ASN A 1 85 ? -4.033 6.866 -16.918 1.00 86.50 85 ASN A C 1
ATOM 662 O O . ASN A 1 85 ? -4.627 7.913 -16.650 1.00 86.50 85 ASN A O 1
ATOM 666 N N . ILE A 1 86 ? -3.106 6.345 -16.102 1.00 88.19 86 ILE A N 1
ATOM 667 C CA . ILE A 1 86 ? -2.787 6.933 -14.794 1.00 88.19 86 ILE A CA 1
ATOM 668 C C . ILE A 1 86 ? -2.049 8.262 -14.959 1.00 88.19 86 ILE A C 1
ATOM 670 O O . ILE A 1 86 ? -2.295 9.171 -14.175 1.00 88.19 86 ILE A O 1
ATOM 674 N N . THR A 1 87 ? -1.256 8.463 -16.019 1.00 89.38 87 THR A N 1
ATOM 675 C CA . THR A 1 87 ? -0.674 9.788 -16.309 1.00 89.38 87 THR A CA 1
ATOM 676 C C . THR A 1 87 ? -1.762 10.843 -16.499 1.00 89.38 87 THR A C 1
ATOM 678 O O . THR A 1 87 ? -1.684 11.934 -15.942 1.00 89.38 87 THR A O 1
ATOM 681 N N . SER A 1 88 ? -2.813 10.515 -17.257 1.00 88.25 88 SER A N 1
ATOM 682 C CA . SER A 1 88 ? -3.917 11.455 -17.504 1.00 88.25 88 SER A CA 1
ATOM 683 C C . SER A 1 88 ? -4.680 11.754 -16.209 1.00 88.25 88 SER A C 1
ATOM 685 O O . SER A 1 88 ? -5.036 12.900 -15.947 1.00 88.25 88 SER A O 1
ATOM 687 N N . LEU A 1 89 ? -4.875 10.733 -15.371 1.00 90.44 89 LEU A N 1
ATOM 688 C CA . LEU A 1 89 ? -5.476 10.874 -14.049 1.00 90.44 89 LEU A CA 1
ATOM 689 C C . LEU A 1 89 ? -4.613 11.732 -13.104 1.00 90.44 89 LEU A C 1
ATOM 691 O O . LEU A 1 89 ? -5.153 12.594 -12.417 1.00 90.44 89 LEU A O 1
ATOM 695 N N . ALA A 1 90 ? -3.294 11.531 -13.085 1.00 91.88 90 ALA A N 1
ATOM 696 C CA . ALA A 1 90 ? -2.351 12.298 -12.273 1.00 91.88 90 ALA A CA 1
ATOM 697 C C . ALA A 1 90 ? -2.380 13.792 -12.636 1.00 91.88 90 ALA A C 1
ATOM 699 O O . ALA A 1 90 ? -2.420 14.636 -11.746 1.00 91.88 90 ALA A O 1
ATOM 700 N N . VAL A 1 91 ? -2.449 14.123 -13.932 1.00 91.44 91 VAL A N 1
ATOM 701 C CA . VAL A 1 91 ? -2.604 15.510 -14.405 1.00 91.44 91 VAL A CA 1
ATOM 702 C C . VAL A 1 91 ? -3.947 16.101 -13.967 1.00 91.44 91 VAL A C 1
ATOM 704 O O . VAL A 1 91 ? -3.973 17.192 -13.404 1.00 91.44 91 VAL A O 1
ATOM 707 N N . LEU A 1 92 ? -5.059 15.386 -14.184 1.00 93.31 92 LEU A N 1
ATOM 708 C CA . LEU A 1 92 ? -6.405 15.860 -13.821 1.00 93.31 92 LEU A CA 1
ATOM 709 C C . LEU A 1 92 ? -6.567 16.084 -12.317 1.00 93.31 92 LEU A C 1
ATOM 711 O O . LEU A 1 92 ? -7.253 17.012 -11.900 1.00 93.31 92 LEU A O 1
ATOM 715 N N . GLN A 1 93 ? -5.932 15.237 -11.513 1.00 94.06 93 GLN A N 1
ATOM 716 C CA . GLN A 1 93 ? -5.915 15.361 -10.063 1.00 94.06 93 GLN A CA 1
ATOM 717 C C . GLN A 1 93 ? -4.799 16.301 -9.574 1.00 94.06 93 GLN A C 1
ATOM 719 O O . GLN A 1 93 ? -4.593 16.413 -8.379 1.00 94.06 93 GLN A O 1
ATOM 724 N N . ALA A 1 94 ? -4.044 16.977 -10.445 1.00 94.44 94 ALA A N 1
ATOM 725 C CA . ALA A 1 94 ? -2.949 17.867 -10.040 1.00 94.44 94 ALA A CA 1
ATOM 726 C C . ALA A 1 94 ? -1.919 17.204 -9.093 1.00 94.44 94 ALA A C 1
ATOM 728 O O . ALA A 1 94 ? -1.462 17.798 -8.115 1.00 94.44 94 ALA A O 1
ATOM 729 N N . TRP A 1 95 ? -1.551 15.950 -9.372 1.00 96.06 95 TRP A N 1
ATOM 730 C CA . TRP A 1 95 ? -0.451 15.277 -8.678 1.00 96.06 95 TRP A CA 1
ATOM 731 C C . TRP A 1 95 ? 0.885 15.980 -8.978 1.00 96.06 95 TRP A C 1
ATOM 733 O O . TRP A 1 95 ? 1.024 16.591 -10.046 1.00 96.06 95 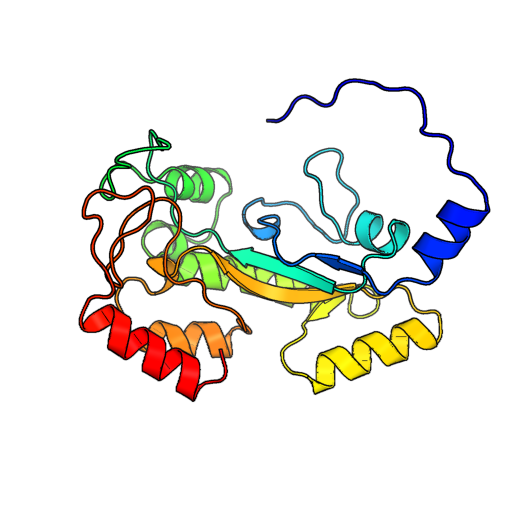TRP A O 1
ATOM 743 N N . PRO A 1 96 ? 1.898 15.861 -8.095 1.00 96.56 96 PRO A N 1
ATOM 744 C CA . PRO A 1 96 ? 3.206 16.478 -8.306 1.00 96.56 96 PRO A CA 1
ATOM 745 C C . PRO A 1 96 ? 3.831 16.100 -9.655 1.00 96.56 96 PRO A C 1
ATOM 747 O O . PRO A 1 96 ? 3.715 14.955 -10.092 1.00 96.56 96 PRO A O 1
ATOM 750 N N . LEU A 1 97 ? 4.556 17.031 -10.286 1.00 95.50 97 LEU A N 1
ATOM 751 C CA . LEU A 1 97 ? 5.127 16.849 -11.633 1.00 95.50 97 LEU A CA 1
ATOM 752 C C . LEU A 1 97 ? 6.040 15.617 -11.751 1.00 95.50 97 LEU A C 1
ATOM 754 O O . LEU A 1 97 ? 6.065 14.968 -12.794 1.00 95.50 97 LEU A O 1
ATOM 758 N N . ALA A 1 98 ? 6.749 15.254 -10.677 1.00 95.50 98 ALA A N 1
ATOM 759 C CA . ALA A 1 98 ? 7.596 14.060 -10.639 1.00 95.50 98 ALA A CA 1
ATOM 760 C C . ALA A 1 98 ? 6.801 12.768 -10.921 1.00 95.50 98 ALA A C 1
ATOM 762 O O . ALA A 1 98 ? 7.276 11.872 -11.619 1.00 95.50 98 ALA A O 1
ATOM 763 N N . THR A 1 99 ? 5.540 12.712 -10.480 1.00 95.56 99 THR A N 1
ATOM 764 C CA . THR A 1 99 ? 4.648 11.562 -10.695 1.00 95.56 99 THR A CA 1
ATOM 765 C C . THR A 1 99 ? 4.225 11.396 -12.154 1.00 95.56 99 THR A C 1
ATOM 767 O O . THR A 1 99 ? 3.704 10.349 -12.529 1.00 95.56 99 THR A O 1
ATOM 770 N N . TRP A 1 100 ? 4.425 12.397 -13.013 1.00 93.06 100 TRP A N 1
ATOM 771 C CA . TRP A 1 100 ? 3.965 12.316 -14.400 1.00 93.06 100 TRP A CA 1
ATOM 772 C C . TRP A 1 100 ? 4.842 11.362 -15.212 1.00 93.06 100 TRP A C 1
ATOM 774 O O . TRP A 1 100 ? 4.319 10.644 -16.063 1.00 93.06 100 TRP A O 1
ATOM 784 N N . ASN A 1 101 ? 6.137 11.295 -14.878 1.00 91.56 101 ASN A N 1
ATOM 785 C CA . ASN A 1 101 ? 7.146 10.548 -15.631 1.00 91.56 101 ASN A CA 1
ATOM 786 C C . ASN A 1 101 ? 7.843 9.434 -14.830 1.00 91.56 101 ASN A C 1
ATOM 788 O O . ASN A 1 101 ? 8.643 8.712 -15.414 1.00 91.56 101 ASN A O 1
ATOM 792 N N . SER A 1 102 ? 7.558 9.276 -13.532 1.00 95.62 102 SER A N 1
ATOM 793 C CA . SER A 1 102 ? 8.075 8.163 -12.722 1.00 95.62 102 SER A CA 1
ATOM 794 C C . SER A 1 102 ? 6.947 7.399 -12.036 1.00 95.62 102 SER A C 1
ATOM 796 O O . SER A 1 102 ? 6.108 7.978 -11.340 1.00 95.62 102 SER A O 1
ATOM 798 N N . LEU A 1 103 ? 6.942 6.078 -12.220 1.00 96.19 103 LEU A N 1
ATOM 799 C CA . LEU A 1 103 ? 6.025 5.168 -11.541 1.00 96.19 103 LEU A CA 1
ATOM 800 C C . LEU A 1 103 ? 6.422 4.994 -10.073 1.00 96.19 103 LEU A C 1
ATOM 802 O O . LEU A 1 103 ? 5.542 4.868 -9.221 1.00 96.19 103 LEU A O 1
ATOM 806 N N . THR A 1 104 ? 7.720 5.062 -9.760 1.00 98.00 104 THR A N 1
ATOM 807 C CA . THR A 1 104 ? 8.201 5.094 -8.373 1.00 98.00 104 THR A CA 1
ATOM 808 C C . THR A 1 104 ? 7.657 6.313 -7.633 1.00 98.00 104 THR A C 1
ATOM 810 O O . THR A 1 104 ? 7.078 6.162 -6.559 1.00 98.00 104 THR A O 1
ATOM 813 N N . GLU A 1 105 ? 7.737 7.507 -8.225 1.00 98.12 105 GLU A N 1
ATOM 814 C CA . GLU A 1 105 ? 7.209 8.735 -7.613 1.00 98.12 105 GLU A CA 1
ATOM 815 C C . GLU A 1 105 ? 5.691 8.677 -7.394 1.00 98.12 105 GLU A C 1
ATOM 817 O O . GLU A 1 105 ? 5.182 9.210 -6.410 1.00 98.12 105 GLU A O 1
ATOM 822 N N . ARG A 1 106 ? 4.939 7.971 -8.252 1.00 97.62 106 ARG A N 1
ATOM 823 C CA . ARG A 1 106 ? 3.502 7.725 -8.017 1.00 97.62 106 ARG A CA 1
ATOM 824 C C . ARG A 1 106 ? 3.253 6.884 -6.774 1.00 97.62 106 ARG A C 1
ATOM 826 O O . ARG A 1 106 ? 2.341 7.201 -6.013 1.00 97.62 106 ARG A O 1
ATOM 833 N N . ALA A 1 107 ? 4.025 5.816 -6.577 1.00 97.88 107 ALA A N 1
ATOM 834 C CA . ALA A 1 107 ? 3.916 4.986 -5.381 1.00 97.88 107 ALA A CA 1
ATOM 835 C C . ALA A 1 107 ? 4.316 5.776 -4.124 1.00 97.88 107 ALA A C 1
ATOM 837 O O . ALA A 1 107 ? 3.595 5.749 -3.127 1.00 97.88 107 ALA A O 1
ATOM 838 N N . LEU A 1 108 ? 5.404 6.550 -4.189 1.00 98.44 108 LEU A N 1
ATOM 839 C CA . LEU A 1 108 ? 5.848 7.411 -3.088 1.00 98.44 108 LEU A CA 1
ATOM 840 C C . LEU A 1 108 ? 4.807 8.479 -2.736 1.00 98.44 108 LEU A C 1
ATOM 842 O O . LEU A 1 108 ? 4.521 8.691 -1.560 1.00 98.44 108 LEU A O 1
ATOM 846 N N . TYR A 1 109 ? 4.181 9.102 -3.736 1.00 97.94 109 TYR A N 1
ATOM 847 C CA . TYR A 1 109 ? 3.107 10.068 -3.515 1.00 97.94 109 TYR A CA 1
ATOM 848 C C . TYR A 1 109 ? 1.899 9.432 -2.813 1.00 97.94 109 TYR A C 1
ATOM 850 O O . TYR A 1 109 ? 1.376 9.991 -1.847 1.00 97.94 109 TYR A O 1
ATOM 858 N N . GLN A 1 110 ? 1.479 8.240 -3.247 1.00 97.62 110 GLN A N 1
ATOM 859 C CA . GLN A 1 110 ? 0.390 7.498 -2.603 1.00 97.62 110 GLN A CA 1
ATOM 860 C C . GLN A 1 110 ? 0.723 7.129 -1.149 1.00 97.62 110 GLN A C 1
ATOM 862 O O . GLN A 1 110 ? -0.115 7.325 -0.267 1.00 97.62 110 GLN A O 1
ATOM 867 N N . ALA A 1 111 ? 1.950 6.677 -0.876 1.00 98.06 111 ALA A N 1
ATOM 868 C CA . ALA A 1 111 ? 2.409 6.409 0.486 1.00 98.06 111 ALA A CA 1
ATOM 869 C C . ALA A 1 111 ? 2.439 7.678 1.347 1.00 98.06 111 ALA A C 1
ATOM 871 O O . ALA A 1 111 ? 1.947 7.664 2.474 1.00 98.06 111 ALA A O 1
ATOM 872 N N . GLY A 1 112 ? 2.937 8.794 0.808 1.00 97.88 112 GLY A N 1
ATOM 873 C CA . GLY A 1 112 ? 2.979 10.084 1.498 1.00 97.88 112 GLY A CA 1
ATOM 874 C C . GLY A 1 112 ? 1.600 10.561 1.959 1.00 97.88 112 GLY A C 1
ATOM 875 O O . GLY A 1 112 ? 1.467 11.093 3.059 1.00 97.88 112 GLY A O 1
ATOM 876 N N . ARG A 1 113 ? 0.546 10.296 1.178 1.00 97.00 113 ARG A N 1
ATOM 877 C CA . ARG A 1 113 ? -0.836 10.596 1.585 1.00 97.00 113 ARG A CA 1
ATOM 878 C C . ARG A 1 113 ? -1.285 9.774 2.793 1.00 97.00 113 ARG A C 1
ATOM 880 O O . ARG A 1 113 ? -1.946 10.313 3.675 1.00 97.00 113 ARG A O 1
ATOM 887 N N . LEU A 1 114 ? -0.913 8.496 2.859 1.00 97.69 114 LEU A N 1
ATOM 888 C CA . LEU A 1 114 ? -1.220 7.655 4.018 1.00 97.69 114 LEU A CA 1
ATOM 889 C C . LEU A 1 114 ? -0.416 8.069 5.254 1.00 97.69 114 LEU A C 1
ATOM 891 O O . LEU A 1 114 ? -0.974 8.083 6.348 1.00 97.69 114 LEU A O 1
ATOM 895 N N . HIS A 1 115 ? 0.848 8.471 5.094 1.00 98.19 115 HIS A N 1
ATOM 896 C CA . HIS A 1 115 ? 1.630 9.065 6.188 1.00 98.19 115 HIS A CA 1
ATOM 897 C C . HIS A 1 115 ? 0.965 10.333 6.731 1.00 98.19 115 HIS A C 1
ATOM 899 O O . HIS A 1 115 ? 0.754 10.439 7.937 1.00 98.19 115 HIS A O 1
ATOM 905 N N . ALA A 1 116 ? 0.518 11.234 5.852 1.00 97.56 116 ALA A N 1
ATOM 906 C CA . ALA A 1 116 ? -0.209 12.436 6.259 1.00 97.56 116 ALA A CA 1
ATOM 907 C C . ALA A 1 116 ? -1.499 12.108 7.037 1.00 97.56 116 ALA A C 1
ATOM 909 O O . ALA A 1 116 ? -1.821 12.778 8.016 1.00 97.56 116 ALA A O 1
ATOM 910 N N . MET A 1 117 ? -2.222 11.045 6.664 1.00 97.56 117 MET A N 1
ATOM 911 C CA . MET A 1 117 ? -3.395 10.590 7.421 1.00 97.56 117 MET A CA 1
ATOM 912 C C . MET A 1 117 ? -3.041 10.093 8.829 1.00 97.56 117 MET A C 1
ATOM 914 O O . MET A 1 117 ? -3.809 10.327 9.764 1.00 97.56 117 MET A O 1
ATOM 918 N N . VAL A 1 118 ? -1.898 9.414 9.002 1.00 97.56 118 VAL A N 1
ATOM 919 C CA . VAL A 1 118 ? -1.419 8.990 10.332 1.00 97.56 118 VAL A CA 1
ATOM 920 C C . VAL A 1 118 ? -1.134 10.202 11.213 1.00 97.56 118 VAL A C 1
ATOM 922 O O . VAL A 1 118 ? -1.514 10.200 12.382 1.00 97.56 118 VAL A O 1
ATOM 925 N N . GLU A 1 119 ? -0.511 11.244 10.663 1.00 97.50 119 GLU A N 1
ATOM 926 C CA . GLU A 1 119 ? -0.229 12.487 11.392 1.00 97.50 119 GLU A CA 1
ATOM 927 C C . GLU A 1 119 ? -1.516 13.224 11.789 1.00 97.50 119 GLU A C 1
ATOM 929 O O . GLU A 1 119 ? -1.641 13.700 12.918 1.00 97.50 119 GLU A O 1
ATOM 934 N N . GLN A 1 120 ? -2.496 13.279 10.884 1.00 97.88 120 GLN A N 1
ATOM 935 C CA . GLN A 1 120 ? -3.766 13.977 11.105 1.00 97.88 120 GLN A CA 1
ATOM 936 C C . GLN A 1 120 ? -4.695 13.239 12.078 1.00 97.88 120 GLN A C 1
ATOM 938 O O . GLN A 1 120 ? -5.388 13.871 12.878 1.00 97.88 120 GLN A O 1
ATOM 943 N N . ALA A 1 121 ? -4.729 11.905 12.029 1.00 97.50 121 ALA A N 1
ATOM 944 C CA . ALA A 1 121 ? -5.682 11.102 12.790 1.00 97.50 121 ALA A CA 1
ATOM 945 C C . ALA A 1 121 ? -5.060 9.842 13.434 1.00 97.50 121 ALA A C 1
ATOM 947 O O . ALA A 1 121 ? -5.584 8.738 13.247 1.00 97.50 121 ALA A O 1
ATOM 948 N N . PRO A 1 122 ? -4.037 9.971 14.304 1.00 96.00 122 PRO A N 1
ATOM 949 C CA . PRO A 1 122 ? -3.304 8.830 14.883 1.00 96.00 122 PRO A CA 1
ATOM 950 C C . PRO A 1 122 ? -4.162 7.924 15.790 1.00 96.00 122 PRO A C 1
ATOM 952 O O . PRO A 1 122 ? -3.827 6.769 16.079 1.00 96.00 122 PRO A O 1
ATOM 955 N N . LYS A 1 123 ? -5.307 8.436 16.261 1.00 96.06 123 LYS A N 1
ATOM 956 C CA . LYS A 1 123 ? -6.304 7.653 17.009 1.00 96.06 123 LYS A CA 1
ATOM 957 C C . LYS A 1 123 ? -7.193 6.799 16.101 1.00 96.06 123 LYS A C 1
ATOM 959 O O . LYS A 1 123 ? -7.737 5.805 16.568 1.00 96.06 123 LYS A O 1
ATOM 964 N N . GLN A 1 124 ? -7.356 7.186 14.837 1.00 97.69 124 GLN A N 1
ATOM 965 C CA . GLN A 1 124 ? -8.224 6.501 13.878 1.00 97.69 124 GLN A CA 1
ATOM 966 C C . GLN A 1 124 ? -7.446 5.561 12.960 1.00 97.69 124 GLN A C 1
ATOM 968 O O . GLN A 1 124 ? -7.958 4.497 12.614 1.00 97.69 124 GLN A O 1
ATOM 973 N N . PHE A 1 125 ? -6.222 5.940 12.593 1.00 98.38 125 PHE A N 1
ATOM 974 C CA . PHE A 1 125 ? -5.408 5.240 11.612 1.00 98.38 125 PHE A CA 1
ATOM 975 C C . PHE A 1 125 ? -3.942 5.169 12.050 1.00 98.38 125 PHE A C 1
ATOM 977 O O . PHE A 1 125 ? -3.401 6.123 12.604 1.00 98.38 125 PHE A O 1
ATOM 984 N N . GLN A 1 126 ? -3.295 4.034 11.794 1.00 98.12 126 GLN A N 1
ATOM 985 C CA . GLN A 1 126 ? -1.849 3.868 11.940 1.00 98.12 126 GLN A CA 1
ATOM 986 C C . GLN A 1 126 ? -1.301 2.978 10.825 1.00 98.12 126 GLN A C 1
ATOM 988 O O . GLN A 1 126 ? -2.003 2.088 10.346 1.00 98.12 126 GLN A O 1
ATOM 993 N N . LEU A 1 127 ? -0.039 3.165 10.447 1.00 98.56 127 LEU A N 1
ATOM 994 C CA . LEU A 1 127 ? 0.641 2.250 9.531 1.00 98.56 127 LEU A CA 1
ATOM 995 C C . LEU A 1 127 ? 1.213 1.041 10.279 1.00 98.56 127 LEU A C 1
ATOM 997 O O . LEU A 1 127 ? 1.699 1.152 11.403 1.00 98.56 127 LEU A O 1
ATOM 1001 N N . ILE A 1 128 ? 1.171 -0.116 9.627 1.00 98.69 128 ILE A N 1
ATOM 1002 C CA . ILE A 1 128 ? 1.788 -1.359 10.076 1.00 98.69 128 ILE A CA 1
ATOM 1003 C C . ILE A 1 128 ? 3.040 -1.581 9.231 1.00 98.69 128 ILE A C 1
ATOM 1005 O O . ILE A 1 128 ? 2.959 -1.972 8.067 1.00 98.69 128 ILE A O 1
ATOM 1009 N N . LEU A 1 129 ? 4.206 -1.346 9.832 1.00 98.38 129 LEU A N 1
ATOM 1010 C CA . LEU A 1 129 ? 5.509 -1.509 9.185 1.00 98.38 129 LEU A CA 1
ATOM 1011 C C . LEU A 1 129 ? 6.238 -2.769 9.664 1.00 98.38 129 LEU A C 1
ATOM 1013 O O . LEU A 1 129 ? 7.311 -3.108 9.166 1.00 98.38 129 LEU A O 1
ATOM 1017 N N . SER A 1 130 ? 5.692 -3.455 10.662 1.00 98.19 130 SER A N 1
ATOM 1018 C CA . SER A 1 130 ? 6.299 -4.622 11.280 1.00 98.19 130 SER A CA 1
ATOM 1019 C C . SER A 1 130 ? 5.259 -5.469 12.010 1.00 98.19 130 SER A C 1
ATOM 1021 O O . SER A 1 130 ? 4.162 -5.015 12.348 1.00 98.19 130 SER A O 1
ATOM 1023 N N . ALA A 1 131 ? 5.643 -6.695 12.368 1.00 97.62 131 ALA A N 1
ATOM 1024 C CA . ALA A 1 131 ? 4.838 -7.540 13.247 1.00 97.62 131 ALA A CA 1
ATOM 1025 C C . ALA A 1 131 ? 4.585 -6.897 14.627 1.00 97.62 131 ALA A C 1
ATOM 1027 O O . ALA A 1 131 ? 3.586 -7.206 15.276 1.00 97.62 131 ALA A O 1
ATOM 1028 N N . LYS A 1 132 ? 5.472 -6.003 15.092 1.00 98.56 132 LYS A N 1
ATOM 1029 C CA . LYS A 1 132 ? 5.277 -5.255 16.342 1.00 98.56 132 LYS A CA 1
ATOM 1030 C C . LYS A 1 132 ? 4.121 -4.265 16.210 1.00 98.56 132 LYS A C 1
ATOM 1032 O O . LYS A 1 132 ? 3.295 -4.193 17.114 1.00 98.56 132 LYS A O 1
ATOM 1037 N N . ASP A 1 133 ? 4.029 -3.560 15.089 1.00 98.62 133 ASP A N 1
ATOM 1038 C CA . ASP A 1 133 ? 2.956 -2.587 14.849 1.00 98.62 133 ASP A CA 1
ATOM 1039 C C . ASP A 1 133 ? 1.599 -3.285 14.743 1.00 98.62 133 ASP A C 1
ATOM 1041 O O . ASP A 1 133 ? 0.623 -2.834 15.343 1.00 98.62 133 ASP A O 1
ATOM 1045 N N . LEU A 1 134 ? 1.556 -4.452 14.087 1.00 98.56 134 LEU A N 1
ATOM 1046 C CA . LEU A 1 134 ? 0.358 -5.293 14.060 1.00 98.56 134 LEU A CA 1
ATOM 1047 C C . LEU A 1 134 ? -0.059 -5.719 15.474 1.00 98.56 134 LEU A C 1
ATOM 1049 O O . LEU A 1 134 ? -1.221 -5.576 15.841 1.00 98.56 134 LEU A O 1
ATOM 1053 N N . LYS A 1 135 ? 0.877 -6.194 16.305 1.00 98.62 135 LYS A N 1
ATOM 1054 C CA . LYS A 1 135 ? 0.575 -6.541 17.705 1.00 98.62 135 LYS A CA 1
ATOM 1055 C C . LYS A 1 135 ? 0.038 -5.338 18.482 1.00 98.62 135 LYS A C 1
ATOM 1057 O O . LYS A 1 135 ? -0.939 -5.479 19.208 1.00 98.62 135 LYS A O 1
ATOM 1062 N N . THR A 1 136 ? 0.625 -4.156 18.296 1.00 98.56 136 THR A N 1
ATOM 1063 C CA . THR A 1 136 ? 0.147 -2.909 18.913 1.00 98.56 136 THR A CA 1
ATOM 1064 C C . THR A 1 136 ? -1.284 -2.584 18.486 1.00 98.56 136 THR A C 1
ATOM 1066 O O . THR A 1 136 ? -2.115 -2.282 19.341 1.00 98.56 136 THR A O 1
ATOM 1069 N N . LEU A 1 137 ? -1.602 -2.685 17.190 1.00 98.62 137 LEU A N 1
ATOM 1070 C CA . LEU A 1 137 ? -2.965 -2.513 16.677 1.00 98.62 137 LEU A CA 1
ATOM 1071 C C . LEU A 1 137 ? -3.950 -3.461 17.361 1.00 98.62 137 LEU A C 1
ATOM 1073 O O . LEU A 1 137 ? -4.981 -3.018 17.863 1.00 98.62 137 LEU A O 1
ATOM 1077 N N . LEU A 1 138 ? -3.634 -4.755 17.382 1.00 98.50 138 LEU A N 1
ATOM 1078 C CA . LEU A 1 138 ? -4.525 -5.771 17.935 1.00 98.50 138 LEU A CA 1
ATOM 1079 C C . LEU A 1 138 ? -4.752 -5.561 19.435 1.00 98.50 138 LEU A C 1
ATOM 1081 O O . LEU A 1 138 ? -5.888 -5.658 19.888 1.00 98.50 138 LEU A O 1
ATOM 1085 N N . SER A 1 139 ? -3.715 -5.181 20.186 1.00 98.44 139 SER A N 1
ATOM 1086 C CA . SER A 1 139 ? -3.847 -4.832 21.605 1.00 98.44 139 SER A CA 1
ATOM 1087 C C . SER A 1 139 ? -4.746 -3.613 21.829 1.00 98.44 139 SER A C 1
ATOM 1089 O O . SER A 1 139 ? -5.600 -3.640 22.711 1.00 98.44 139 SER A O 1
ATOM 1091 N N . ARG A 1 140 ? -4.608 -2.554 21.019 1.00 98.00 140 ARG A N 1
ATOM 1092 C CA . ARG A 1 140 ? -5.493 -1.374 21.087 1.00 98.00 140 ARG A CA 1
ATOM 1093 C C . ARG A 1 140 ? -6.952 -1.759 20.842 1.00 98.00 140 ARG A C 1
ATOM 1095 O O . ARG A 1 140 ? -7.834 -1.360 21.598 1.00 98.00 140 ARG A O 1
ATOM 1102 N N . ARG A 1 141 ? -7.202 -2.589 19.826 1.00 97.75 141 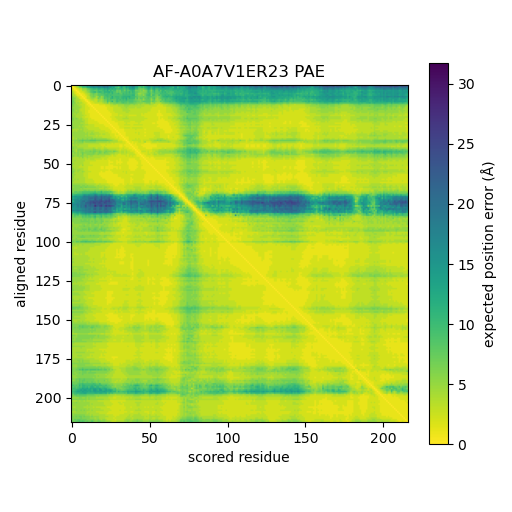ARG A N 1
ATOM 1103 C CA . ARG A 1 141 ? -8.554 -3.066 19.499 1.00 97.75 141 ARG A CA 1
ATOM 1104 C C . ARG A 1 141 ? -9.141 -3.979 20.573 1.00 97.75 141 ARG A C 1
ATOM 1106 O O . ARG A 1 141 ? -10.312 -3.839 20.906 1.00 97.75 141 ARG A O 1
ATOM 1113 N N . ALA A 1 142 ? -8.331 -4.852 21.171 1.00 97.19 142 ALA A N 1
ATOM 1114 C CA . ALA A 1 142 ? -8.748 -5.675 22.307 1.00 97.19 142 ALA A CA 1
ATOM 1115 C C . ALA A 1 142 ? -9.168 -4.828 23.526 1.00 97.19 142 ALA A C 1
ATOM 1117 O O . ALA A 1 142 ? -10.035 -5.243 24.289 1.00 97.19 142 ALA A O 1
ATOM 1118 N N . ASN A 1 143 ? -8.618 -3.616 23.663 1.00 97.00 143 ASN A N 1
ATOM 1119 C CA . ASN A 1 143 ? -9.002 -2.637 24.684 1.00 97.00 143 ASN A CA 1
ATOM 1120 C C . ASN A 1 143 ? -10.206 -1.757 24.283 1.00 97.00 143 ASN A C 1
ATOM 1122 O O . ASN A 1 143 ? -10.501 -0.772 24.958 1.00 97.00 143 ASN A O 1
ATOM 1126 N N . GLY A 1 144 ? -10.907 -2.091 23.195 1.00 95.62 144 GLY A N 1
ATOM 1127 C CA . GLY A 1 144 ? -12.129 -1.412 22.757 1.00 95.62 144 GLY A CA 1
ATOM 1128 C C . GLY A 1 144 ? -11.916 -0.254 21.779 1.00 95.62 144 GLY A C 1
ATOM 1129 O O . GLY A 1 144 ? -12.887 0.401 21.396 1.00 95.62 144 GLY A O 1
ATOM 1130 N N . GLU A 1 145 ? -10.683 0.015 21.338 1.00 97.31 145 GLU A N 1
ATOM 1131 C CA . GLU A 1 145 ? -10.459 0.989 20.269 1.00 97.31 145 GLU A CA 1
ATOM 1132 C C . GLU A 1 145 ? -10.927 0.447 18.911 1.00 97.31 145 GLU A C 1
ATOM 1134 O O . GLU A 1 145 ? -10.818 -0.737 18.606 1.00 97.31 145 GLU A O 1
ATOM 1139 N N . THR A 1 146 ? -11.378 1.342 18.036 1.00 96.75 146 THR A N 1
ATOM 1140 C CA . THR A 1 146 ? -11.765 1.001 16.656 1.00 96.75 146 THR A CA 1
ATOM 1141 C C . THR A 1 146 ? -10.700 1.389 15.634 1.00 96.75 146 THR A C 1
ATOM 1143 O O . THR A 1 146 ? -11.006 1.475 14.456 1.00 96.75 146 THR A O 1
ATOM 1146 N N . VAL A 1 147 ? -9.454 1.633 16.053 1.00 98.25 147 VAL A N 1
ATOM 1147 C CA . VAL A 1 147 ? -8.352 2.034 15.158 1.00 98.25 147 VAL A CA 1
ATOM 1148 C C . VAL A 1 147 ? -8.166 1.052 13.992 1.00 98.25 147 VAL A C 1
ATOM 1150 O O . VAL A 1 147 ? -8.216 -0.166 14.183 1.00 98.25 147 VAL A O 1
ATOM 1153 N N . VAL A 1 148 ? -7.925 1.586 12.794 1.00 98.69 148 VAL A N 1
ATOM 1154 C CA . VAL A 1 148 ? -7.600 0.825 11.579 1.00 98.69 148 VAL A CA 1
ATOM 1155 C C . VAL A 1 148 ? -6.087 0.830 11.359 1.00 98.69 148 VAL A C 1
ATOM 1157 O O . VAL A 1 148 ? -5.430 1.863 11.497 1.00 98.69 148 VAL A O 1
ATOM 1160 N N . GLY A 1 149 ? -5.523 -0.324 11.015 1.00 98.69 149 GLY A N 1
ATOM 1161 C CA . GLY A 1 149 ? -4.140 -0.458 10.572 1.00 98.69 149 GLY A CA 1
ATOM 1162 C C . GLY A 1 149 ? -4.033 -0.495 9.052 1.00 98.69 149 GLY A C 1
ATOM 1163 O O . GLY A 1 149 ? -4.728 -1.274 8.407 1.00 98.69 149 GLY A O 1
ATOM 1164 N N . GLY A 1 150 ? -3.146 0.313 8.481 1.00 98.50 150 GLY A N 1
ATOM 1165 C CA . GLY A 1 150 ? -2.823 0.300 7.056 1.00 98.50 150 GLY A CA 1
ATOM 1166 C C . GLY A 1 150 ? -1.520 -0.436 6.768 1.00 98.50 150 GLY A C 1
ATOM 1167 O O . GLY A 1 150 ? -0.514 -0.168 7.418 1.00 98.50 150 GLY A O 1
ATOM 1168 N N . VAL A 1 151 ? -1.508 -1.317 5.772 1.00 98.62 151 VAL A N 1
ATOM 1169 C CA . VAL A 1 151 ? -0.280 -1.907 5.213 1.00 98.62 151 VAL A CA 1
ATOM 1170 C C . VAL A 1 151 ? -0.088 -1.361 3.803 1.00 98.62 151 VAL A C 1
ATOM 1172 O O . VAL A 1 151 ? -1.016 -1.396 3.004 1.00 98.62 151 VAL A O 1
ATOM 1175 N N . LEU A 1 152 ? 1.099 -0.859 3.477 1.00 98.38 152 LEU A N 1
ATOM 1176 C CA . LEU A 1 152 ? 1.411 -0.376 2.130 1.00 98.38 152 LEU A CA 1
ATOM 1177 C C . LEU A 1 152 ? 1.883 -1.531 1.243 1.00 98.38 152 LEU A C 1
ATOM 1179 O O . LEU A 1 152 ? 2.821 -2.251 1.601 1.00 98.38 152 LEU A O 1
ATOM 1183 N N . GLY A 1 153 ? 1.258 -1.676 0.076 1.00 97.88 153 GLY A N 1
ATOM 1184 C CA . GLY A 1 153 ? 1.610 -2.677 -0.926 1.00 97.88 153 GLY A CA 1
ATOM 1185 C C . GLY A 1 153 ? 1.773 -2.079 -2.321 1.00 97.88 153 GLY A C 1
ATOM 1186 O O . GLY A 1 153 ? 1.165 -1.062 -2.635 1.00 97.88 153 GLY A O 1
ATOM 1187 N N . VAL A 1 154 ? 2.575 -2.706 -3.178 1.00 96.25 154 VAL A N 1
ATOM 1188 C CA . VAL A 1 154 ? 2.626 -2.387 -4.616 1.00 96.25 154 VAL A CA 1
ATOM 1189 C C . VAL A 1 154 ? 1.807 -3.414 -5.397 1.00 96.25 154 VAL A C 1
ATOM 1191 O O . VAL A 1 154 ? 2.040 -4.619 -5.255 1.00 96.25 154 VAL A O 1
ATOM 1194 N N . GLU A 1 155 ? 0.896 -2.946 -6.257 1.00 93.38 155 GLU A N 1
ATOM 1195 C CA . GLU A 1 155 ? 0.231 -3.775 -7.270 1.00 93.38 155 GLU A CA 1
ATOM 1196 C C . GLU A 1 155 ? 0.979 -3.668 -8.607 1.00 93.38 155 GLU A C 1
ATOM 1198 O O . GLU A 1 155 ? 0.919 -2.650 -9.299 1.00 93.38 155 GLU A O 1
ATOM 1203 N N . GLY A 1 156 ? 1.709 -4.726 -8.961 1.00 92.81 156 GLY A N 1
ATOM 1204 C CA . GLY A 1 156 ? 2.640 -4.750 -10.078 1.00 92.81 156 GLY A CA 1
ATOM 1205 C C . GLY A 1 156 ? 3.895 -3.918 -9.809 1.00 92.81 156 GLY A C 1
ATOM 1206 O O . GLY A 1 156 ? 3.871 -2.687 -9.770 1.00 92.81 156 GLY A O 1
ATOM 1207 N N . SER A 1 157 ? 5.049 -4.582 -9.730 1.00 95.31 157 SER A N 1
ATOM 1208 C CA . SER A 1 157 ? 6.361 -3.950 -9.516 1.00 95.31 157 SER A CA 1
ATOM 1209 C C . SER A 1 157 ? 6.867 -3.139 -10.721 1.00 95.31 157 SER A C 1
ATOM 1211 O O . SER A 1 157 ? 8.053 -2.832 -10.833 1.00 95.31 157 SER A O 1
ATOM 1213 N N . HIS A 1 158 ? 5.960 -2.702 -11.600 1.00 93.06 158 HIS A N 1
ATOM 1214 C CA . HIS A 1 158 ? 6.161 -1.566 -12.498 1.00 93.06 158 HIS A CA 1
ATOM 1215 C C . HIS A 1 158 ? 6.596 -0.318 -11.724 1.00 93.06 158 HIS A C 1
ATOM 1217 O O . HIS A 1 158 ? 7.403 0.450 -12.233 1.00 93.06 158 HIS A O 1
ATOM 1223 N N . ALA A 1 159 ? 6.151 -0.177 -10.468 1.00 95.81 159 ALA A N 1
ATOM 1224 C CA . ALA A 1 159 ? 6.568 0.886 -9.553 1.00 95.81 159 ALA A CA 1
ATOM 1225 C C . ALA A 1 159 ? 8.086 0.949 -9.309 1.00 95.81 159 ALA A C 1
ATOM 1227 O O . ALA A 1 159 ? 8.572 1.963 -8.818 1.00 95.81 159 ALA A O 1
ATOM 1228 N N . LEU A 1 160 ? 8.847 -0.102 -9.635 1.00 97.25 160 LEU A N 1
ATOM 1229 C CA . LEU A 1 160 ? 10.306 -0.078 -9.537 1.00 97.25 160 LEU A CA 1
ATOM 1230 C C . LEU A 1 160 ? 10.966 0.723 -10.665 1.00 97.25 160 LEU A C 1
ATOM 1232 O O . LEU A 1 160 ? 12.173 0.929 -10.605 1.00 97.25 160 LEU A O 1
ATOM 1236 N N . ASP A 1 161 ? 10.231 1.126 -11.708 1.00 94.62 161 ASP A N 1
ATOM 1237 C CA . ASP A 1 161 ? 10.771 1.811 -12.898 1.00 94.62 161 ASP A CA 1
ATOM 1238 C C . ASP A 1 161 ? 11.968 1.073 -13.537 1.00 94.62 161 ASP A C 1
ATOM 1240 O O . ASP A 1 161 ? 12.799 1.644 -14.235 1.00 94.62 161 ASP A O 1
ATOM 1244 N N . GLY A 1 162 ? 12.055 -0.243 -13.320 1.00 94.81 162 GLY A N 1
ATOM 1245 C CA . GLY A 1 162 ? 13.157 -1.061 -13.813 1.00 94.81 162 GLY A CA 1
ATOM 1246 C C . GLY A 1 162 ? 14.485 -0.889 -13.068 1.00 94.81 162 GLY A C 1
ATOM 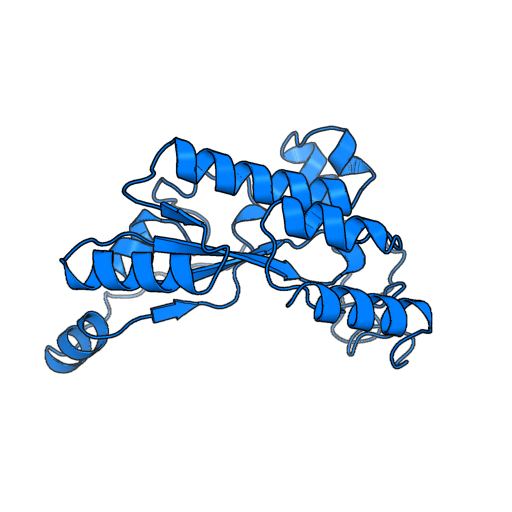1247 O O . GLY A 1 162 ? 15.499 -1.371 -13.576 1.00 94.81 162 GLY A O 1
ATOM 1248 N N . GLU A 1 163 ? 14.480 -0.289 -11.878 1.00 97.50 163 GLU A N 1
ATOM 1249 C CA . GLU A 1 163 ? 15.661 -0.055 -11.044 1.00 97.50 163 GLU A CA 1
ATOM 1250 C C . GLU A 1 163 ? 15.544 -0.792 -9.699 1.00 97.50 163 GLU A C 1
ATOM 1252 O O . GLU A 1 163 ? 14.573 -0.631 -8.959 1.00 97.50 163 GLU A O 1
ATOM 1257 N N . LEU A 1 164 ? 16.545 -1.611 -9.353 1.00 98.06 164 LEU A N 1
ATOM 1258 C CA . LEU A 1 164 ? 16.517 -2.429 -8.128 1.00 98.06 164 LEU A CA 1
ATOM 1259 C C . LEU A 1 164 ? 16.584 -1.588 -6.846 1.00 98.06 164 LEU A C 1
ATOM 1261 O O . LEU A 1 164 ? 16.054 -1.994 -5.814 1.00 98.06 164 LEU A O 1
ATOM 1265 N N . ASP A 1 165 ? 17.213 -0.417 -6.897 1.00 97.94 165 ASP A N 1
ATOM 1266 C CA . ASP A 1 165 ? 17.347 0.466 -5.732 1.00 97.94 165 ASP A CA 1
ATOM 1267 C C . ASP A 1 165 ? 16.027 1.119 -5.330 1.00 97.94 165 ASP A C 1
ATOM 1269 O O . ASP A 1 165 ? 15.859 1.528 -4.182 1.00 97.94 165 ASP A O 1
ATOM 1273 N N . ASN A 1 166 ? 15.036 1.131 -6.224 1.00 98.50 166 ASN A N 1
ATOM 1274 C CA . ASN A 1 166 ? 13.695 1.575 -5.871 1.00 98.50 166 ASN A CA 1
ATOM 1275 C C . ASN A 1 166 ? 12.996 0.602 -4.903 1.00 98.50 166 ASN A C 1
ATOM 1277 O O . ASN A 1 166 ? 12.075 1.023 -4.212 1.00 98.50 166 ASN A O 1
ATOM 1281 N N . ILE A 1 167 ? 13.465 -0.649 -4.757 1.00 98.62 167 ILE A N 1
ATOM 1282 C CA . ILE A 1 167 ? 12.989 -1.552 -3.691 1.00 98.62 167 ILE A CA 1
ATOM 1283 C C . ILE A 1 167 ? 13.300 -0.948 -2.317 1.00 98.62 167 ILE A C 1
ATOM 1285 O O . ILE A 1 167 ? 12.423 -0.904 -1.459 1.00 98.62 167 ILE A O 1
ATOM 1289 N N . ASP A 1 168 ? 14.520 -0.437 -2.124 1.00 98.50 168 ASP A N 1
ATOM 1290 C CA . ASP A 1 168 ? 14.930 0.165 -0.853 1.00 98.50 168 ASP A CA 1
ATOM 1291 C C . ASP A 1 168 ? 14.160 1.463 -0.595 1.00 98.50 168 ASP A C 1
ATOM 1293 O O . ASP A 1 168 ? 13.588 1.626 0.479 1.00 98.50 168 ASP A O 1
ATOM 1297 N N . LYS A 1 169 ? 14.035 2.332 -1.608 1.00 98.44 169 LYS A N 1
ATOM 1298 C CA . LYS A 1 169 ? 13.269 3.585 -1.489 1.00 98.44 169 LYS A CA 1
ATOM 1299 C C . LYS A 1 169 ? 11.811 3.347 -1.096 1.00 98.44 169 LYS A C 1
ATOM 1301 O O . LYS A 1 169 ? 11.276 4.028 -0.225 1.00 98.44 169 LYS A O 1
ATOM 1306 N N . LEU A 1 170 ? 11.149 2.382 -1.736 1.00 98.62 170 LEU A N 1
ATOM 1307 C CA . LEU A 1 170 ? 9.763 2.046 -1.412 1.00 98.62 170 LEU A CA 1
ATOM 1308 C C . LEU A 1 170 ? 9.670 1.376 -0.032 1.00 98.62 170 LEU A C 1
ATOM 1310 O O . LEU A 1 170 ? 8.777 1.692 0.750 1.00 98.62 170 LEU A O 1
ATOM 1314 N N . TYR A 1 171 ? 10.606 0.497 0.324 1.00 98.62 171 TYR A N 1
ATOM 1315 C CA . TYR A 1 171 ? 10.644 -0.084 1.665 1.00 98.62 171 TYR A CA 1
ATOM 1316 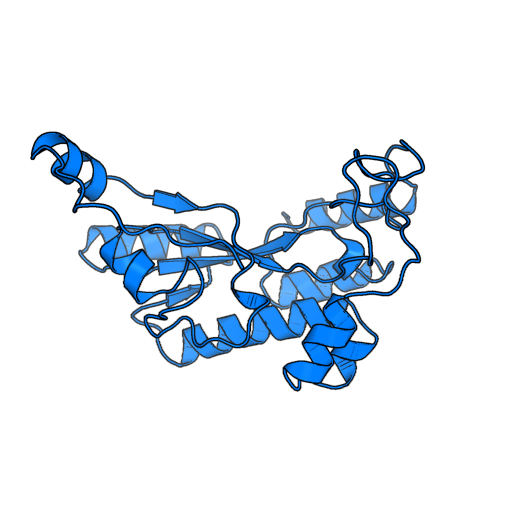C C . TYR A 1 171 ? 10.791 0.992 2.757 1.00 98.62 171 TYR A C 1
ATOM 1318 O O . TYR A 1 171 ? 10.066 0.965 3.757 1.00 98.62 171 TYR A O 1
ATOM 1326 N N . GLU A 1 172 ? 11.672 1.972 2.553 1.00 98.44 172 GLU A N 1
ATOM 1327 C CA . GLU A 1 172 ? 11.860 3.127 3.440 1.00 98.44 172 GLU A CA 1
ATOM 1328 C C . GLU A 1 172 ? 10.599 3.995 3.530 1.00 98.44 172 GLU A C 1
ATOM 1330 O O . GLU A 1 172 ? 10.236 4.440 4.617 1.00 98.44 172 GLU A O 1
ATOM 1335 N N . ALA A 1 173 ? 9.860 4.143 2.426 1.00 98.44 173 ALA A N 1
ATOM 1336 C CA . ALA A 1 173 ? 8.557 4.807 2.405 1.00 98.44 173 ALA A CA 1
ATOM 1337 C C . ALA A 1 173 ? 7.430 4.007 3.094 1.00 98.44 173 ALA A C 1
ATOM 1339 O O . ALA A 1 173 ? 6.311 4.504 3.222 1.00 98.44 173 ALA A O 1
ATOM 1340 N N . GLY A 1 174 ? 7.706 2.787 3.565 1.00 98.25 174 GLY A N 1
ATOM 1341 C CA . GLY A 1 174 ? 6.790 1.985 4.377 1.00 98.25 174 GLY A CA 1
ATOM 1342 C C . GLY A 1 174 ? 6.129 0.813 3.654 1.00 98.25 174 GLY A C 1
ATOM 1343 O O . GLY A 1 174 ? 5.325 0.115 4.269 1.00 98.25 174 GLY A O 1
ATOM 1344 N N . PHE A 1 175 ? 6.466 0.547 2.389 1.00 98.50 175 PHE A N 1
ATOM 1345 C CA . PHE A 1 175 ? 5.937 -0.612 1.666 1.00 98.50 175 PHE A CA 1
ATOM 1346 C C . PHE A 1 175 ? 6.429 -1.930 2.286 1.00 98.50 175 PHE A C 1
ATOM 1348 O O . PHE A 1 175 ? 7.614 -2.083 2.591 1.00 98.50 175 PHE A O 1
ATOM 1355 N N . ARG A 1 176 ? 5.511 -2.883 2.491 1.00 98.12 176 ARG A N 1
ATOM 1356 C CA . ARG A 1 176 ? 5.773 -4.207 3.099 1.00 98.12 176 ARG A CA 1
ATOM 1357 C C . ARG A 1 176 ? 5.254 -5.383 2.273 1.00 98.12 176 ARG A C 1
ATOM 1359 O O . ARG A 1 176 ? 5.338 -6.518 2.715 1.00 98.12 176 ARG A O 1
ATOM 1366 N N . MET A 1 177 ? 4.722 -5.108 1.088 1.00 97.62 177 MET A N 1
ATOM 1367 C CA . MET A 1 177 ? 4.341 -6.107 0.096 1.00 97.62 177 MET A CA 1
ATOM 1368 C C . MET A 1 177 ? 4.646 -5.542 -1.291 1.00 97.62 177 MET A C 1
ATOM 1370 O O . MET A 1 177 ? 4.324 -4.386 -1.577 1.00 97.62 177 MET A O 1
ATOM 1374 N N . MET A 1 178 ? 5.268 -6.336 -2.158 1.00 97.69 178 MET A N 1
ATOM 1375 C CA . MET A 1 178 ? 5.490 -5.974 -3.558 1.00 97.69 178 MET A CA 1
ATOM 1376 C C . MET A 1 178 ? 5.101 -7.144 -4.455 1.00 97.69 178 MET A C 1
ATOM 1378 O O . MET A 1 178 ? 5.809 -8.144 -4.536 1.00 97.69 178 MET A O 1
ATOM 1382 N N . SER A 1 179 ? 3.970 -7.022 -5.148 1.00 95.69 179 SER A N 1
ATOM 1383 C CA . SER A 1 179 ? 3.587 -8.002 -6.165 1.00 95.69 179 SER A CA 1
ATOM 1384 C C . SER A 1 179 ? 4.408 -7.793 -7.439 1.00 95.69 179 SER A C 1
ATOM 1386 O O . SER A 1 179 ? 4.780 -6.671 -7.789 1.00 95.69 179 SER A O 1
ATOM 1388 N N . LEU A 1 180 ? 4.732 -8.878 -8.140 1.00 96.06 180 LEU A N 1
ATOM 1389 C CA . LEU A 1 180 ? 5.712 -8.845 -9.229 1.00 96.06 180 LEU A CA 1
ATOM 1390 C C . LEU A 1 180 ? 5.125 -8.260 -10.521 1.00 96.06 180 LEU A C 1
ATOM 1392 O O . LEU A 1 180 ? 5.692 -7.325 -11.088 1.00 96.06 180 LEU A O 1
ATOM 1396 N N . GLN A 1 181 ? 3.967 -8.754 -10.955 1.00 93.62 181 GLN A N 1
ATOM 1397 C CA . GLN A 1 181 ? 3.258 -8.312 -12.157 1.00 93.62 181 GLN A CA 1
ATOM 1398 C C . GLN A 1 181 ? 1.803 -7.960 -11.837 1.00 93.62 181 GLN A C 1
ATOM 1400 O O . GLN A 1 181 ? 1.253 -8.383 -10.825 1.00 93.62 181 GLN A O 1
ATOM 1405 N N . HIS A 1 182 ? 1.192 -7.200 -12.744 1.00 90.12 182 HIS A N 1
ATOM 1406 C CA . HIS A 1 182 ? -0.246 -6.940 -12.774 1.00 90.12 182 HIS A CA 1
ATOM 1407 C C . HIS A 1 182 ? -0.811 -7.439 -14.120 1.00 90.12 182 HIS A C 1
ATOM 1409 O O . HIS A 1 182 ? -0.453 -8.534 -14.546 1.00 90.12 182 HIS A O 1
ATOM 1415 N N . PHE A 1 183 ? -1.634 -6.667 -14.839 1.00 85.69 183 PHE A N 1
ATOM 1416 C CA . PHE A 1 183 ? -2.258 -7.091 -16.111 1.00 85.69 183 PHE A CA 1
ATOM 1417 C C . PHE A 1 183 ? -1.329 -7.191 -17.330 1.00 85.69 183 PHE A C 1
ATOM 1419 O O . PHE A 1 183 ? -1.773 -7.606 -18.397 1.00 85.69 183 PHE A O 1
ATOM 1426 N N . PHE A 1 184 ? -0.072 -6.777 -17.225 1.00 87.62 184 PHE A N 1
ATOM 1427 C CA . PHE A 1 184 ? 0.840 -6.723 -18.365 1.00 87.62 184 PHE A CA 1
ATOM 1428 C C . PHE A 1 184 ? 2.284 -6.911 -17.918 1.00 87.62 184 PHE A C 1
ATOM 1430 O O . PHE A 1 184 ? 2.604 -6.784 -16.729 1.00 87.62 184 PHE A O 1
ATOM 1437 N N . ASP A 1 185 ? 3.133 -7.234 -18.887 1.00 89.94 185 ASP A N 1
ATOM 1438 C CA . ASP A 1 185 ? 4.542 -7.527 -18.665 1.00 89.94 185 ASP A CA 1
ATOM 1439 C C . ASP A 1 185 ? 5.264 -6.318 -18.059 1.00 89.94 185 ASP A C 1
ATOM 1441 O O . ASP A 1 185 ? 4.879 -5.152 -18.212 1.00 89.94 185 ASP A O 1
ATOM 1445 N N . ASN A 1 186 ? 6.347 -6.599 -17.346 1.00 92.69 186 ASN A N 1
ATOM 1446 C CA . ASN A 1 186 ? 7.304 -5.587 -16.923 1.00 92.69 186 ASN A CA 1
ATOM 1447 C C . ASN A 1 186 ? 8.720 -6.147 -16.969 1.00 92.69 186 ASN A C 1
ATOM 1449 O O . ASN A 1 186 ? 8.949 -7.299 -17.330 1.00 92.69 186 ASN A O 1
ATOM 1453 N N . LYS A 1 187 ? 9.700 -5.330 -16.575 1.00 94.56 187 LYS A N 1
ATOM 1454 C CA . LYS A 1 187 ? 11.112 -5.727 -16.592 1.00 94.56 187 LYS A CA 1
ATOM 1455 C C . LYS A 1 187 ? 11.391 -6.980 -15.747 1.00 94.56 187 LYS A C 1
ATOM 1457 O O . LYS A 1 187 ? 12.400 -7.641 -15.982 1.00 94.56 187 LYS A O 1
ATOM 1462 N N . LEU A 1 188 ? 10.524 -7.323 -14.787 1.00 96.12 188 LEU A N 1
ATOM 1463 C CA . LEU A 1 188 ? 10.675 -8.510 -13.948 1.00 96.12 188 LEU A CA 1
ATOM 1464 C C . LEU A 1 188 ? 10.280 -9.800 -14.680 1.00 96.12 188 LEU A C 1
ATOM 1466 O O . LEU A 1 188 ? 10.826 -10.850 -14.354 1.00 96.12 188 LEU A O 1
ATOM 1470 N N . GLY A 1 189 ? 9.367 -9.758 -15.652 1.00 95.00 189 GLY A N 1
ATOM 1471 C CA . GLY A 1 189 ? 8.891 -10.961 -16.339 1.00 95.00 189 GLY A CA 1
ATOM 1472 C C . GLY A 1 189 ? 7.528 -10.810 -16.999 1.00 95.00 189 GLY A C 1
ATOM 1473 O O . GLY A 1 189 ? 6.969 -9.711 -17.067 1.00 95.00 189 GLY A O 1
ATOM 1474 N N . GLY A 1 190 ? 7.012 -11.946 -17.468 1.00 92.94 190 GLY A N 1
ATOM 1475 C CA . GLY A 1 190 ? 5.706 -12.040 -18.105 1.00 92.94 190 GLY A CA 1
ATOM 1476 C C . GLY A 1 190 ? 4.550 -12.039 -17.105 1.00 92.94 190 GLY A C 1
ATOM 1477 O O . GLY A 1 190 ? 4.630 -12.633 -16.031 1.00 92.94 190 GLY A O 1
ATOM 1478 N N . SER A 1 191 ? 3.460 -11.368 -17.465 1.00 91.75 191 SER A N 1
ATOM 1479 C CA . SER A 1 191 ? 2.168 -11.443 -16.782 1.00 91.75 191 SER A CA 1
ATOM 1480 C C . SER A 1 191 ? 1.297 -12.540 -17.397 1.00 91.75 191 SER A C 1
ATOM 1482 O O . SER A 1 191 ? 1.367 -12.800 -18.597 1.00 91.75 191 SER A O 1
ATOM 1484 N N . LEU A 1 192 ? 0.385 -13.109 -16.599 1.00 87.12 192 LEU A N 1
ATOM 1485 C CA . LEU A 1 192 ? -0.690 -13.985 -17.085 1.00 87.12 192 LEU A CA 1
ATOM 1486 C C . LEU A 1 192 ? -1.520 -13.340 -18.212 1.00 87.12 192 LEU A C 1
ATOM 1488 O O . LEU A 1 192 ? -2.005 -14.034 -19.102 1.00 87.12 192 LEU A O 1
ATOM 1492 N N . HIS A 1 193 ? -1.698 -12.019 -18.157 1.00 83.06 193 HIS A N 1
ATOM 1493 C CA . HIS A 1 193 ? -2.472 -11.245 -19.132 1.00 83.06 193 HIS A CA 1
ATOM 1494 C C . HIS A 1 193 ? -1.589 -10.457 -20.112 1.00 83.06 193 HIS A C 1
ATOM 1496 O O . HIS A 1 193 ? -2.111 -9.757 -20.989 1.00 83.06 193 HIS A O 1
ATOM 1502 N N . GLY A 1 194 ? -0.269 -10.577 -19.967 1.00 79.00 194 GLY A N 1
ATOM 1503 C CA . GLY A 1 194 ? 0.709 -9.937 -20.830 1.00 79.00 194 GLY A CA 1
ATOM 1504 C C . GLY A 1 194 ? 0.961 -10.705 -22.124 1.00 79.00 194 GLY A C 1
ATOM 1505 O O . GLY A 1 194 ? 0.206 -11.601 -22.501 1.00 79.00 194 GLY A O 1
ATOM 1506 N N . GLU A 1 195 ? 2.005 -10.302 -22.839 1.00 83.00 195 GLU A N 1
ATOM 1507 C CA . GLU A 1 195 ? 2.251 -10.733 -24.219 1.00 83.00 195 GLU A CA 1
ATOM 1508 C C . GLU A 1 195 ? 3.250 -11.888 -24.293 1.00 83.00 195 GLU A C 1
ATOM 1510 O O . GLU A 1 195 ? 3.122 -12.764 -25.146 1.00 83.00 195 GLU A O 1
ATOM 1515 N N . SER A 1 196 ? 4.244 -11.907 -23.402 1.00 84.69 196 SER A N 1
ATOM 1516 C CA . SER A 1 196 ? 5.350 -12.861 -23.498 1.00 84.69 196 SER A CA 1
ATOM 1517 C C . SER A 1 196 ? 5.000 -14.271 -23.025 1.00 84.69 196 SER A C 1
ATOM 1519 O O . SER A 1 196 ? 5.576 -15.236 -23.524 1.00 84.69 196 SER A O 1
ATOM 1521 N N . GLY A 1 197 ? 4.128 -14.401 -22.017 1.00 83.06 197 GLY A N 1
ATOM 1522 C CA . GLY A 1 197 ? 3.949 -15.656 -21.274 1.00 83.06 197 GLY A CA 1
ATOM 1523 C C . GLY A 1 197 ? 5.232 -16.148 -20.583 1.00 83.06 197 GLY A C 1
ATOM 1524 O O . GLY A 1 197 ? 5.336 -17.324 -20.233 1.00 83.06 197 GLY A O 1
ATOM 1525 N N . ALA A 1 198 ? 6.233 -15.276 -20.426 1.00 89.75 198 ALA A N 1
ATOM 1526 C CA . ALA A 1 198 ? 7.534 -15.628 -19.877 1.00 89.75 198 ALA A CA 1
ATOM 1527 C C . ALA A 1 198 ? 7.510 -15.722 -18.344 1.00 89.75 198 ALA A C 1
ATOM 1529 O O . ALA A 1 198 ? 6.729 -15.056 -17.668 1.00 89.75 198 ALA A O 1
ATOM 1530 N N . GLY A 1 199 ? 8.432 -16.508 -17.782 1.00 94.44 199 GLY A N 1
ATOM 1531 C CA . GLY A 1 199 ? 8.737 -16.464 -16.350 1.00 94.44 199 GLY A CA 1
ATOM 1532 C C . GLY A 1 199 ? 9.556 -15.226 -15.961 1.00 94.44 199 GLY A C 1
ATOM 1533 O O . GLY A 1 199 ? 9.632 -14.240 -16.696 1.00 94.44 199 GLY A O 1
ATOM 1534 N N . LEU A 1 200 ? 10.221 -15.288 -14.804 1.00 97.19 200 LEU A N 1
ATOM 1535 C CA . LEU A 1 200 ? 11.103 -14.206 -14.358 1.00 97.19 200 LEU A CA 1
ATOM 1536 C C . LEU A 1 200 ? 12.300 -14.010 -15.298 1.00 97.19 200 LEU A C 1
ATOM 1538 O O . LEU A 1 200 ? 12.994 -14.965 -15.668 1.00 97.19 200 LEU A O 1
ATOM 1542 N N . THR A 1 201 ? 12.587 -12.749 -15.615 1.00 97.50 201 THR A N 1
ATOM 1543 C CA . THR A 1 201 ? 13.845 -12.335 -16.245 1.00 97.50 201 THR A CA 1
ATOM 1544 C C . THR A 1 201 ? 14.998 -12.428 -15.240 1.00 97.50 201 THR A C 1
ATOM 1546 O O . THR A 1 201 ? 14.799 -12.643 -14.043 1.00 97.50 201 THR A O 1
ATOM 1549 N N . GLU A 1 202 ? 16.238 -12.234 -15.691 1.00 97.75 202 GLU A N 1
ATOM 1550 C CA . GLU A 1 202 ? 17.375 -12.074 -14.773 1.00 97.75 202 GLU A CA 1
ATOM 1551 C C . GLU A 1 202 ? 17.182 -10.881 -13.820 1.00 97.75 202 GLU A C 1
ATOM 1553 O O . GLU A 1 202 ? 17.465 -10.980 -12.627 1.00 97.75 202 GLU A O 1
ATOM 1558 N N . PHE A 1 203 ? 16.636 -9.768 -14.322 1.00 97.88 203 PHE A N 1
ATOM 1559 C CA . PHE A 1 203 ? 16.261 -8.631 -13.483 1.00 97.88 203 PHE A CA 1
ATOM 1560 C C . PHE A 1 203 ? 15.200 -9.025 -12.448 1.00 97.88 203 PHE A C 1
ATOM 1562 O O . PHE A 1 203 ? 15.357 -8.703 -11.275 1.00 97.88 203 PHE A O 1
ATOM 1569 N N . GLY A 1 204 ? 14.166 -9.765 -12.858 1.00 97.94 204 GLY A N 1
ATOM 1570 C CA . GLY A 1 204 ? 13.112 -10.244 -11.964 1.00 97.94 204 GLY A CA 1
ATOM 1571 C C . GLY A 1 204 ? 13.630 -11.145 -10.849 1.00 97.94 204 GLY A C 1
ATOM 1572 O O . GLY A 1 204 ? 13.237 -10.963 -9.703 1.00 97.94 204 GLY A O 1
ATOM 1573 N N . ARG A 1 205 ? 14.560 -12.060 -11.151 1.00 98.50 205 ARG A N 1
ATOM 1574 C CA . ARG A 1 205 ? 15.202 -12.904 -10.127 1.00 98.50 205 ARG A CA 1
ATOM 1575 C C . ARG A 1 205 ? 15.961 -12.063 -9.102 1.00 98.50 205 ARG A C 1
ATOM 1577 O O . ARG A 1 205 ? 15.701 -12.185 -7.913 1.00 98.50 205 ARG A O 1
ATOM 1584 N N . ARG A 1 206 ? 16.803 -11.129 -9.563 1.00 98.56 206 ARG A N 1
ATOM 1585 C CA . ARG A 1 206 ? 17.526 -10.208 -8.668 1.00 98.56 206 ARG A CA 1
ATOM 1586 C C . ARG A 1 206 ? 16.587 -9.323 -7.843 1.00 98.56 206 ARG A C 1
ATOM 1588 O O . ARG A 1 206 ? 16.901 -9.007 -6.699 1.00 98.56 206 ARG A O 1
ATOM 1595 N N . ALA A 1 207 ? 15.449 -8.920 -8.410 1.00 98.50 207 ALA A N 1
ATOM 1596 C CA . ALA A 1 207 ? 14.429 -8.164 -7.691 1.00 98.50 207 ALA A CA 1
ATOM 1597 C C . ALA A 1 207 ? 13.807 -8.995 -6.563 1.00 98.50 207 ALA A C 1
ATOM 1599 O O . ALA A 1 207 ? 13.738 -8.507 -5.439 1.00 98.50 207 ALA A O 1
ATOM 1600 N N . VAL A 1 208 ? 13.435 -10.251 -6.835 1.00 98.38 208 VAL A N 1
ATOM 1601 C CA . VAL A 1 208 ? 12.928 -11.183 -5.813 1.00 98.38 208 VAL A CA 1
ATOM 1602 C C . VAL A 1 208 ? 13.963 -11.398 -4.710 1.00 98.38 208 VAL A C 1
ATOM 1604 O O . VAL A 1 208 ? 13.629 -11.244 -3.540 1.00 98.38 208 VAL A O 1
ATOM 1607 N N . ASP A 1 209 ? 15.224 -11.661 -5.057 1.00 98.56 209 ASP A N 1
ATOM 1608 C CA . ASP A 1 209 ? 16.290 -11.849 -4.064 1.00 98.56 209 ASP A CA 1
ATOM 1609 C C . ASP A 1 209 ? 16.451 -10.611 -3.164 1.00 98.56 209 ASP A C 1
ATOM 1611 O O . ASP A 1 209 ? 16.596 -10.728 -1.945 1.00 98.56 209 ASP A O 1
ATOM 1615 N N . LYS A 1 210 ? 16.372 -9.405 -3.746 1.00 98.50 210 LYS A N 1
ATOM 1616 C CA . LYS A 1 210 ? 16.456 -8.143 -2.998 1.00 98.50 210 LYS A CA 1
ATOM 1617 C C . LYS A 1 210 ? 15.221 -7.892 -2.122 1.00 98.50 210 LYS A C 1
ATOM 1619 O O . LYS A 1 210 ? 15.386 -7.444 -0.990 1.00 98.50 210 LYS A O 1
ATOM 1624 N N . MET A 1 211 ? 14.013 -8.204 -2.598 1.00 98.44 211 MET A N 1
ATOM 1625 C CA . MET A 1 211 ? 12.777 -8.142 -1.799 1.00 98.44 211 MET A CA 1
ATOM 1626 C C . MET A 1 211 ? 12.856 -9.087 -0.593 1.00 98.44 211 MET A C 1
ATOM 1628 O O . MET A 1 211 ? 12.672 -8.648 0.543 1.00 98.44 211 MET A O 1
ATOM 1632 N N . LEU A 1 212 ? 13.259 -10.342 -0.819 1.00 98.06 212 LEU A N 1
ATOM 1633 C CA . LEU A 1 212 ? 13.435 -11.344 0.235 1.00 98.06 212 LEU A CA 1
ATOM 1634 C C . LEU A 1 212 ? 14.479 -10.909 1.269 1.00 98.06 212 LEU A C 1
ATOM 1636 O O . LEU A 1 212 ? 14.248 -11.037 2.471 1.00 98.06 212 LEU A O 1
ATOM 1640 N N . ALA A 1 213 ? 15.600 -10.326 0.831 1.00 98.00 213 ALA A N 1
ATOM 1641 C CA . ALA A 1 213 ? 16.626 -9.795 1.732 1.00 98.00 213 ALA A CA 1
ATOM 1642 C C . ALA A 1 213 ? 16.122 -8.644 2.628 1.00 98.00 213 ALA A C 1
ATOM 1644 O O . ALA A 1 213 ? 16.701 -8.389 3.685 1.00 98.00 213 ALA A O 1
ATOM 1645 N N . ARG A 1 214 ? 15.045 -7.952 2.230 1.00 96.50 214 ARG A N 1
ATOM 1646 C CA . ARG A 1 214 ? 14.365 -6.918 3.030 1.00 96.50 214 ARG A CA 1
ATOM 1647 C C . ARG A 1 214 ? 13.192 -7.444 3.856 1.00 96.50 214 ARG A C 1
ATOM 1649 O O . ARG A 1 214 ? 12.663 -6.692 4.671 1.00 96.50 214 ARG A O 1
ATOM 1656 N N . GLY A 1 215 ? 12.812 -8.710 3.690 1.00 95.38 215 GLY A N 1
ATOM 1657 C CA . GLY A 1 215 ? 11.641 -9.295 4.344 1.00 95.38 215 GLY A CA 1
ATOM 1658 C C . GLY A 1 215 ? 10.311 -8.817 3.754 1.00 95.38 215 GLY A C 1
ATOM 1659 O O . GLY A 1 215 ? 9.337 -8.702 4.497 1.00 95.38 215 GLY A O 1
ATOM 1660 N N . ILE A 1 216 ? 10.305 -8.497 2.455 1.00 93.50 216 ILE A N 1
ATOM 1661 C CA . ILE A 1 216 ? 9.101 -8.255 1.644 1.00 93.50 216 ILE A CA 1
ATOM 1662 C C . ILE A 1 216 ? 8.606 -9.582 1.070 1.00 93.50 216 ILE A C 1
ATOM 1664 O O . ILE A 1 216 ? 9.467 -10.385 0.640 1.00 93.50 216 ILE A O 1
#

Solvent-accessible surface area (backbone atoms only — not comparable to full-atom values): 11980 Å² total; per-residue (Å²): 132,86,83,83,74,92,72,79,84,83,88,72,55,72,64,58,54,53,51,56,72,71,49,85,35,70,47,84,71,37,59,62,62,77,47,100,63,70,43,83,40,80,62,101,67,81,92,76,27,51,50,56,32,40,75,67,44,34,35,34,38,25,42,24,37,70,41,78,40,40,53,82,73,39,89,62,59,15,59,70,84,39,62,50,50,43,43,57,49,36,60,76,68,66,50,63,76,65,40,63,83,30,30,40,44,36,40,50,52,39,41,51,53,54,53,52,45,30,72,76,33,62,77,53,31,40,75,37,80,45,75,65,42,47,50,52,52,53,52,45,40,76,72,72,46,61,45,28,35,37,31,36,27,36,48,16,44,56,35,30,68,80,39,73,68,43,56,56,57,42,41,74,66,39,41,61,40,71,38,71,54,47,63,27,43,48,74,37,27,36,10,95,16,13,70,74,71,40,65,71,34,76,60,22,49,55,43,50,55,53,35,50,76,71,72,70

Mean predicted aligned error: 4.5 Å

Sequence (216 aa):
MNTVIPHADYEFSAEARALHKSLVIGDLHADSTLWQRDLLESGDRGHVDIPRMREGNVAVQMFTSVTKSPSGLKYKNTISDARDNITSLAVLQAWPLATWNSLTERALYQAGRLHAMVEQAPKQFQLILSAKDLKTLLSRRANGETVVGGVLGVEGSHALDGELDNIDKLYEAGFRMMSLQHFFDNKLGGSLHGESGAGLTEFGRRAVDKMLARGI

Radius of gyration: 18.69 Å; Cα contacts (8 Å, |Δi|>4): 366; chains: 1; bounding box: 51×34×50 Å

pLDDT: mean 92.84, std 9.02, range [49.31, 98.69]